Protein AF-A0A128A365-F1 (afdb_monomer_lite)

Structure (mmCIF, N/CA/C/O backbone):
data_AF-A0A128A365-F1
#
_entry.id   AF-A0A128A365-F1
#
loop_
_atom_site.group_PDB
_atom_site.id
_atom_site.type_symbol
_atom_site.label_atom_id
_atom_site.label_alt_id
_atom_site.label_comp_id
_atom_site.label_asym_id
_atom_site.label_entity_id
_atom_site.label_seq_id
_atom_site.pdbx_PDB_ins_code
_atom_site.Cartn_x
_atom_site.Cartn_y
_atom_site.Cartn_z
_atom_site.occupancy
_atom_site.B_iso_or_equiv
_atom_site.auth_seq_id
_atom_site.auth_comp_id
_atom_site.auth_asym_id
_atom_site.auth_atom_id
_atom_site.pdbx_PDB_model_num
ATOM 1 N N . MET A 1 1 ? 8.943 -8.401 13.341 1.00 53.12 1 MET A N 1
ATOM 2 C CA . MET A 1 1 ? 8.065 -8.008 12.219 1.00 53.12 1 MET A CA 1
ATOM 3 C C . MET A 1 1 ? 8.512 -6.635 11.772 1.00 53.12 1 MET A C 1
ATOM 5 O O . MET A 1 1 ? 8.769 -5.807 12.635 1.00 53.12 1 MET A O 1
ATOM 9 N N . THR A 1 2 ? 8.702 -6.454 10.472 1.00 63.25 2 THR A N 1
ATOM 10 C CA . THR A 1 2 ? 9.372 -5.303 9.853 1.00 63.25 2 THR A CA 1
ATOM 11 C C . THR A 1 2 ? 8.384 -4.560 8.975 1.00 63.25 2 THR A C 1
ATOM 13 O O . THR A 1 2 ? 7.887 -5.148 8.027 1.00 63.25 2 THR A O 1
ATOM 16 N N . HIS A 1 3 ? 8.134 -3.283 9.234 1.00 66.19 3 HIS A N 1
ATOM 17 C CA . HIS A 1 3 ? 7.443 -2.415 8.282 1.00 66.19 3 HIS A CA 1
ATOM 18 C C . HIS A 1 3 ? 8.390 -1.949 7.172 1.00 66.19 3 HIS A C 1
ATOM 20 O O . HIS A 1 3 ? 9.615 -2.106 7.275 1.00 66.19 3 HIS A O 1
ATOM 26 N N . HIS A 1 4 ? 7.828 -1.439 6.077 1.00 80.44 4 HIS A N 1
ATOM 27 C CA . HIS A 1 4 ? 8.617 -1.009 4.917 1.00 80.44 4 HIS A CA 1
ATOM 28 C C . HIS A 1 4 ? 8.910 0.483 4.955 1.00 80.44 4 HIS A C 1
ATOM 30 O O . HIS A 1 4 ? 10.008 0.882 4.578 1.00 80.44 4 HIS A O 1
ATOM 36 N N . TYR A 1 5 ? 7.957 1.296 5.420 1.00 80.50 5 TYR A N 1
ATOM 37 C CA . TYR A 1 5 ? 8.185 2.722 5.605 1.00 80.50 5 TYR A CA 1
ATOM 38 C C . TYR A 1 5 ? 7.355 3.330 6.727 1.00 80.50 5 TYR A C 1
ATOM 40 O O . TYR A 1 5 ? 6.257 2.865 7.043 1.00 80.50 5 TYR A O 1
ATOM 48 N N . ASP A 1 6 ? 7.913 4.402 7.284 1.00 81.06 6 ASP A N 1
ATOM 49 C CA . ASP A 1 6 ? 7.299 5.232 8.307 1.00 81.06 6 ASP A CA 1
ATOM 50 C C . ASP A 1 6 ? 6.860 6.570 7.727 1.00 81.06 6 ASP A C 1
ATOM 52 O O . ASP A 1 6 ? 7.518 7.170 6.872 1.00 81.06 6 ASP A O 1
ATOM 56 N N . THR A 1 7 ? 5.725 7.063 8.207 1.00 80.94 7 THR A N 1
ATOM 57 C CA . THR A 1 7 ? 5.270 8.415 7.905 1.00 80.94 7 THR A CA 1
ATOM 58 C C . THR A 1 7 ? 4.443 8.985 9.052 1.00 80.94 7 THR A C 1
ATOM 60 O O . THR A 1 7 ? 3.924 8.252 9.889 1.00 80.94 7 THR A O 1
ATOM 63 N N . SER A 1 8 ? 4.324 10.307 9.108 1.00 79.81 8 SER A N 1
ATOM 64 C CA . SER A 1 8 ? 3.433 11.002 10.036 1.00 79.81 8 SER A CA 1
ATOM 65 C C . SER A 1 8 ? 2.369 11.735 9.233 1.00 79.81 8 SER A C 1
ATOM 67 O O . SER A 1 8 ? 2.674 12.372 8.220 1.00 79.81 8 SER A O 1
ATOM 69 N N . ARG A 1 9 ? 1.115 11.619 9.674 1.00 80.88 9 ARG A N 1
ATOM 70 C CA . ARG A 1 9 ? -0.046 12.197 8.995 1.00 80.88 9 ARG A CA 1
ATOM 71 C C . ARG A 1 9 ? -0.892 13.004 9.969 1.00 80.88 9 ARG A C 1
ATOM 73 O O . ARG A 1 9 ? -1.114 12.581 11.103 1.00 80.88 9 ARG A O 1
ATOM 80 N N . ARG A 1 10 ? -1.418 14.147 9.530 1.00 82.12 10 ARG A N 1
ATOM 81 C CA . ARG A 1 10 ? -2.344 14.990 10.311 1.00 82.12 10 ARG A CA 1
ATOM 82 C C . ARG A 1 10 ? -3.797 14.552 10.118 1.00 82.12 10 ARG A C 1
ATOM 84 O O . ARG A 1 10 ? -4.667 15.360 9.808 1.00 82.12 10 ARG A O 1
ATOM 91 N N . VAL A 1 11 ? -4.038 13.257 10.279 1.00 84.69 11 VAL A N 1
ATOM 92 C CA . VAL A 1 11 ? -5.358 12.621 10.183 1.00 84.69 11 VAL A CA 1
ATOM 93 C C . VAL A 1 11 ? -5.561 11.692 11.371 1.00 84.69 11 VAL A C 1
ATOM 95 O O . VAL A 1 11 ? -4.599 11.228 11.990 1.00 84.69 11 VAL A O 1
ATOM 98 N N . GLU A 1 12 ? -6.816 11.412 11.698 1.00 91.56 12 GLU A N 1
ATOM 99 C CA . GLU A 1 12 ? -7.150 10.524 12.809 1.00 91.56 12 GLU A CA 1
ATOM 100 C C . GLU A 1 12 ? -6.917 9.050 12.447 1.00 91.56 12 GLU A C 1
ATOM 102 O O . GLU A 1 12 ? -7.093 8.638 11.298 1.00 91.56 12 GLU A O 1
ATOM 107 N N . ILE A 1 13 ? -6.595 8.222 13.449 1.00 95.56 13 ILE A N 1
ATOM 108 C CA . ILE A 1 13 ? -6.367 6.775 13.264 1.00 95.56 13 ILE A CA 1
ATOM 109 C C . ILE A 1 13 ? -7.557 6.101 12.571 1.00 95.56 13 ILE A C 1
ATOM 111 O O . ILE A 1 13 ? -7.367 5.224 11.735 1.00 95.56 13 ILE A O 1
ATOM 115 N N . GLN A 1 14 ? -8.789 6.529 12.859 1.00 94.81 14 GLN A N 1
ATOM 116 C CA . GLN A 1 14 ? -9.982 5.975 12.215 1.00 94.81 14 GLN A CA 1
ATOM 117 C C . GLN A 1 14 ? -9.994 6.206 10.696 1.00 94.81 14 GLN A C 1
ATOM 119 O O . GLN A 1 14 ? -10.379 5.309 9.949 1.00 94.81 14 GLN A O 1
ATOM 124 N N . GLN A 1 15 ? -9.532 7.373 10.236 1.00 94.12 15 GLN A N 1
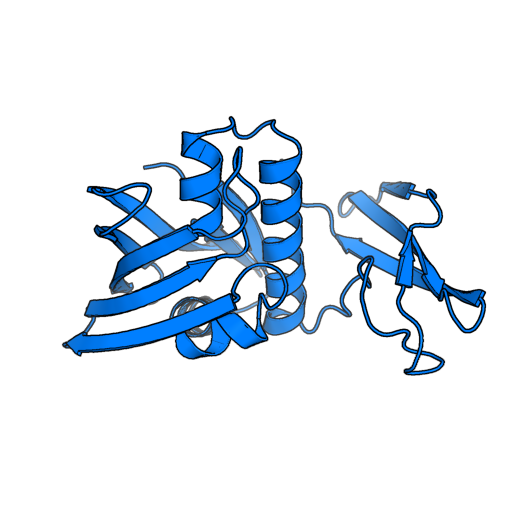ATOM 125 C CA . GLN A 1 15 ? -9.438 7.689 8.809 1.00 94.12 15 GLN A CA 1
ATOM 126 C C . GLN A 1 15 ? -8.356 6.841 8.132 1.00 94.12 15 GLN A C 1
ATOM 128 O O . GLN A 1 15 ? -8.585 6.315 7.047 1.00 94.12 15 GLN A O 1
ATOM 133 N N . LEU A 1 16 ? -7.213 6.639 8.797 1.00 94.62 16 LEU A N 1
ATOM 134 C CA . LEU A 1 16 ? -6.145 5.754 8.315 1.00 94.62 16 LEU A CA 1
ATOM 135 C C . LEU A 1 16 ? -6.606 4.299 8.248 1.00 94.62 16 LEU A C 1
ATOM 137 O O . LEU A 1 16 ? -6.415 3.637 7.234 1.00 94.62 16 LEU A O 1
ATOM 141 N N . SER A 1 17 ? -7.262 3.817 9.301 1.00 95.00 17 SER A N 1
ATOM 142 C CA . SER A 1 17 ? -7.813 2.465 9.364 1.00 95.00 17 SER A CA 1
ATOM 143 C C . SER A 1 17 ? -8.762 2.193 8.206 1.00 95.00 17 SER A C 1
ATOM 145 O O . SER A 1 17 ? -8.609 1.200 7.498 1.00 95.00 17 SER A O 1
ATOM 147 N N . GLN A 1 18 ? -9.701 3.112 7.967 1.00 95.25 18 GLN A N 1
ATOM 148 C CA . GLN A 1 18 ? -10.619 3.024 6.839 1.00 95.25 18 GLN A CA 1
ATOM 149 C C . GLN A 1 18 ? -9.859 3.052 5.509 1.00 95.25 18 GLN A C 1
ATOM 151 O O . GLN A 1 18 ? -10.062 2.182 4.670 1.00 95.25 18 GLN A O 1
ATOM 156 N N . TYR A 1 19 ? -8.935 3.996 5.333 1.00 95.81 19 TYR A N 1
ATOM 157 C CA . TYR A 1 19 ? -8.137 4.098 4.117 1.00 95.81 19 TYR A CA 1
ATOM 158 C C . TYR A 1 19 ? -7.399 2.787 3.807 1.00 95.81 19 TYR A C 1
ATOM 160 O O . TYR A 1 19 ? -7.577 2.228 2.731 1.00 95.81 19 TYR A O 1
ATOM 168 N N . TYR A 1 20 ? -6.646 2.220 4.745 1.00 95.56 20 TYR A N 1
ATOM 169 C CA . TYR A 1 20 ? -5.873 1.006 4.467 1.00 95.56 20 TYR A CA 1
ATOM 170 C C . TYR A 1 20 ? -6.711 -0.282 4.412 1.00 95.56 20 TYR A C 1
ATOM 172 O O . TYR A 1 20 ? -6.215 -1.269 3.874 1.00 95.56 20 TYR A O 1
ATOM 180 N N . SER A 1 21 ? -7.957 -0.284 4.906 1.00 94.75 21 SER A N 1
ATOM 181 C CA . SER A 1 21 ? -8.863 -1.450 4.848 1.00 94.75 21 SER A CA 1
ATOM 182 C C . SER A 1 21 ? -9.862 -1.437 3.682 1.00 94.75 21 SER A C 1
ATOM 184 O O . SER A 1 21 ? -10.460 -2.470 3.391 1.00 94.75 21 SER A O 1
ATOM 186 N N . GLU A 1 22 ? -10.020 -0.314 2.977 1.00 94.81 22 GLU A N 1
ATOM 187 C CA . GLU A 1 22 ? -10.793 -0.211 1.726 1.00 94.81 22 GLU A CA 1
ATOM 188 C C . GLU A 1 22 ? -9.973 -0.750 0.536 1.00 94.81 22 GLU A C 1
ATOM 190 O O . GLU A 1 22 ? -9.506 0.001 -0.331 1.00 94.81 22 GLU A O 1
ATOM 195 N N . PHE A 1 23 ? -9.737 -2.065 0.527 1.00 94.94 23 PHE A N 1
ATOM 196 C CA . PHE A 1 23 ? -8.903 -2.745 -0.470 1.00 94.94 23 PHE A CA 1
ATOM 197 C C . PHE A 1 23 ? -9.411 -2.545 -1.902 1.00 94.94 23 PHE A C 1
ATOM 199 O O . PHE A 1 23 ? -8.618 -2.386 -2.827 1.00 94.94 23 PHE A O 1
ATOM 206 N N . GLU A 1 24 ? -10.727 -2.464 -2.098 1.00 92.12 24 GLU A N 1
ATOM 207 C CA . GLU A 1 24 ? -11.358 -2.232 -3.399 1.00 92.12 24 GLU A CA 1
ATOM 208 C C . GLU A 1 24 ? -10.937 -0.907 -4.054 1.00 92.12 24 GLU A C 1
ATOM 210 O O . GLU A 1 24 ? -10.991 -0.772 -5.276 1.00 92.12 24 GLU A O 1
ATOM 215 N N . LYS A 1 25 ? -10.461 0.065 -3.265 1.00 94.38 25 LYS A N 1
ATOM 216 C CA . LYS A 1 25 ? -9.982 1.359 -3.767 1.00 94.38 25 LYS A CA 1
ATOM 217 C C . LYS A 1 25 ? -8.499 1.355 -4.130 1.00 94.38 25 LYS A C 1
ATOM 219 O O . LYS A 1 25 ? -7.986 2.373 -4.588 1.00 94.38 25 LYS A O 1
ATOM 224 N N . TYR A 1 26 ? -7.775 0.248 -3.951 1.00 94.88 26 TYR A N 1
ATOM 225 C CA . TYR A 1 26 ? -6.331 0.210 -4.215 1.00 94.88 26 TYR A CA 1
ATOM 226 C C . TYR A 1 26 ? -6.001 0.442 -5.694 1.00 94.88 26 TYR A C 1
ATOM 228 O O . TYR A 1 26 ? -5.011 1.107 -5.987 1.00 94.88 26 TYR A O 1
ATOM 236 N N . GLY A 1 27 ? -6.850 -0.011 -6.623 1.00 89.19 27 GLY A N 1
ATOM 237 C CA . GLY A 1 27 ? -6.680 0.280 -8.052 1.00 89.19 27 GLY A CA 1
ATOM 238 C C . GLY A 1 27 ? -6.793 1.775 -8.381 1.00 89.19 27 GLY A C 1
ATOM 239 O O . GLY A 1 27 ? -6.046 2.289 -9.208 1.00 89.19 27 GLY A O 1
ATOM 240 N N . GLU A 1 28 ? -7.676 2.503 -7.690 1.00 87.25 28 GLU A N 1
ATOM 241 C CA . GLU A 1 28 ? -7.812 3.963 -7.820 1.00 87.25 28 GLU A CA 1
ATOM 242 C C . GLU A 1 28 ? -6.660 4.707 -7.125 1.00 87.25 28 GLU A C 1
ATOM 244 O O . GLU A 1 28 ? -6.145 5.720 -7.616 1.00 87.25 28 GLU A O 1
ATOM 249 N N . ARG A 1 29 ? -6.235 4.200 -5.965 1.00 90.81 29 ARG A N 1
ATOM 250 C CA . ARG A 1 29 ? -5.203 4.832 -5.144 1.00 90.81 29 ARG A CA 1
ATOM 251 C C . ARG A 1 29 ? -3.809 4.631 -5.699 1.00 90.81 29 ARG A C 1
ATOM 253 O O . ARG A 1 29 ? -3.027 5.574 -5.668 1.00 90.81 29 ARG A O 1
ATOM 260 N N . TYR A 1 30 ? -3.518 3.470 -6.270 1.00 90.81 30 TYR A N 1
ATOM 261 C CA . TYR A 1 30 ? -2.181 3.091 -6.723 1.00 90.81 30 TYR A CA 1
ATOM 262 C C . TYR A 1 30 ? -2.162 2.622 -8.189 1.00 90.81 30 TYR A C 1
ATOM 264 O O . TYR A 1 30 ? -1.579 1.577 -8.473 1.00 90.81 30 TYR A O 1
ATOM 272 N N . PRO A 1 31 ? -2.754 3.359 -9.147 1.00 85.50 31 PRO A N 1
ATOM 273 C CA . PRO A 1 31 ? -3.018 2.872 -10.506 1.00 85.50 31 PRO A CA 1
ATOM 274 C C . PRO A 1 31 ? -1.767 2.498 -11.311 1.00 85.50 31 PRO A C 1
ATOM 276 O O . PRO A 1 31 ? -1.865 1.767 -12.294 1.00 85.50 31 PRO A O 1
ATOM 279 N N . LEU A 1 32 ? -0.584 2.995 -10.930 1.00 84.12 32 LEU A N 1
ATOM 280 C CA . LEU A 1 32 ? 0.664 2.625 -11.598 1.00 84.12 32 LEU A CA 1
ATOM 281 C C . LEU A 1 32 ? 1.056 1.174 -11.288 1.00 84.12 32 LEU A C 1
ATOM 283 O O . LEU A 1 32 ? 1.468 0.441 -12.188 1.00 84.12 32 LEU A O 1
ATOM 287 N N .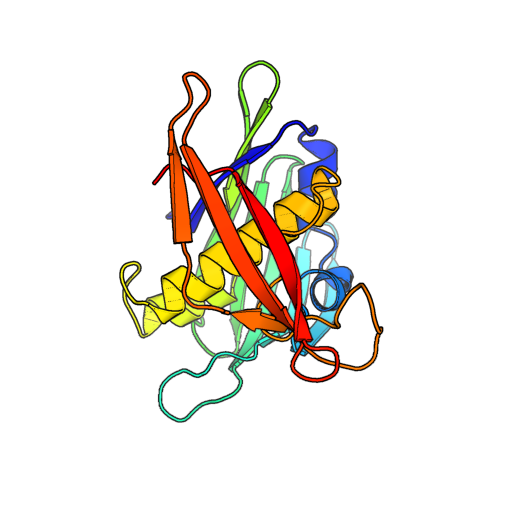 TYR A 1 33 ? 0.905 0.758 -10.027 1.00 89.88 33 TYR A N 1
ATOM 288 C CA . TYR A 1 33 ? 1.360 -0.549 -9.554 1.00 89.88 33 TYR A CA 1
ATOM 289 C C . TYR A 1 33 ? 0.220 -1.532 -9.308 1.00 89.88 33 TYR A C 1
ATOM 291 O O . TYR A 1 33 ? 0.418 -2.714 -9.543 1.00 89.88 33 TYR A O 1
ATOM 299 N N . CYS A 1 34 ? -0.962 -1.100 -8.876 1.00 92.25 34 CYS A N 1
ATOM 300 C CA . CYS A 1 34 ? -2.114 -1.975 -8.675 1.00 92.25 34 CYS A CA 1
ATOM 301 C C . CYS A 1 34 ? -2.893 -2.106 -9.988 1.00 92.25 34 CYS A C 1
ATOM 303 O O . CYS A 1 34 ? -3.674 -1.226 -10.345 1.00 92.25 34 CYS A O 1
ATOM 305 N N . ALA A 1 35 ? -2.675 -3.198 -10.721 1.00 88.31 35 ALA A N 1
ATOM 306 C CA . ALA A 1 35 ? -3.390 -3.454 -11.970 1.00 88.31 35 ALA A CA 1
ATOM 307 C C . ALA A 1 35 ? -4.826 -3.918 -11.713 1.00 88.31 35 ALA A C 1
ATOM 309 O O . ALA A 1 35 ? -5.750 -3.536 -12.431 1.00 88.31 35 ALA A O 1
ATOM 310 N N . ARG A 1 36 ? -4.998 -4.778 -10.704 1.00 90.56 36 ARG A N 1
ATOM 311 C CA . ARG A 1 36 ? -6.294 -5.314 -10.290 1.00 90.56 36 ARG A CA 1
ATOM 312 C C . ARG A 1 36 ? -6.229 -5.783 -8.844 1.00 90.56 36 ARG A C 1
ATOM 314 O O . ARG A 1 36 ? -5.233 -6.379 -8.440 1.00 90.56 36 ARG A O 1
ATOM 321 N N . LEU A 1 37 ? -7.310 -5.567 -8.106 1.00 96.75 37 LEU A N 1
ATOM 322 C CA . LEU A 1 37 ? -7.539 -6.177 -6.805 1.00 96.75 37 LEU A CA 1
ATOM 323 C C . LEU A 1 37 ? -8.996 -6.618 -6.737 1.00 96.75 37 LEU A C 1
ATOM 325 O O . LEU A 1 37 ? -9.899 -5.787 -6.815 1.00 96.75 37 LEU A O 1
ATOM 329 N N . ASP A 1 38 ? -9.207 -7.919 -6.577 1.00 96.50 38 ASP A N 1
ATOM 330 C CA . ASP A 1 38 ? -10.529 -8.515 -6.434 1.00 96.50 38 ASP A CA 1
ATOM 331 C C . ASP A 1 38 ? -10.694 -9.045 -5.008 1.00 96.50 38 ASP A C 1
ATOM 333 O O . ASP A 1 38 ? -9.866 -9.817 -4.521 1.00 96.50 38 ASP A O 1
ATOM 337 N N . ILE A 1 39 ? -11.777 -8.665 -4.330 1.00 97.69 39 ILE A N 1
ATOM 338 C CA . ILE A 1 39 ? -12.138 -9.249 -3.035 1.00 97.69 39 ILE A CA 1
ATOM 339 C C . ILE A 1 39 ? -12.837 -10.584 -3.297 1.00 97.69 39 ILE A C 1
ATOM 341 O O . ILE A 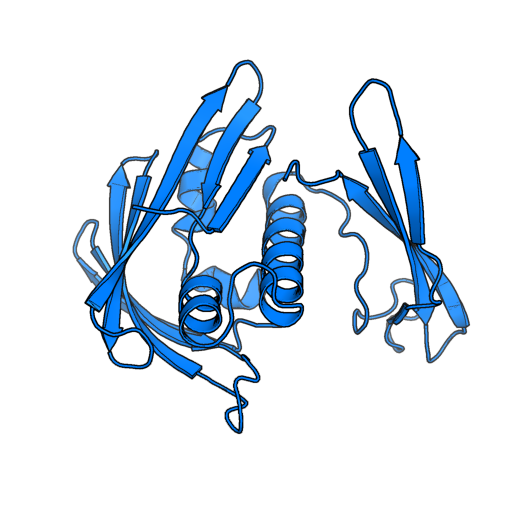1 39 ? -13.930 -10.628 -3.859 1.00 97.69 39 ILE A O 1
ATOM 345 N N . LEU A 1 40 ? -12.213 -11.681 -2.873 1.00 97.56 40 LEU A N 1
ATOM 346 C CA . LEU A 1 40 ? -12.745 -13.033 -3.041 1.00 97.56 40 LEU A CA 1
ATOM 347 C C . LEU A 1 40 ? -13.687 -13.429 -1.904 1.00 97.56 40 LEU A C 1
ATOM 349 O O . LEU A 1 40 ? -14.631 -14.190 -2.111 1.00 97.56 40 LEU A O 1
ATOM 353 N N . LYS A 1 41 ? -13.394 -12.970 -0.682 1.00 96.31 41 LYS A N 1
ATOM 354 C CA . LYS A 1 41 ? -14.106 -13.393 0.527 1.00 96.31 41 LYS A CA 1
ATOM 355 C C . LYS A 1 41 ? -14.018 -12.341 1.626 1.00 96.31 41 LYS A C 1
ATOM 357 O O . LYS A 1 41 ? -12.951 -11.778 1.848 1.00 96.31 41 LYS A O 1
ATOM 362 N N . VAL A 1 42 ? -15.116 -12.152 2.357 1.00 96.12 42 VAL A N 1
ATOM 363 C CA . VAL A 1 42 ? -15.171 -11.348 3.586 1.00 96.12 42 VAL A CA 1
ATOM 364 C C . VAL A 1 42 ? -15.857 -12.170 4.672 1.00 96.12 42 VAL A C 1
ATOM 366 O O . VAL A 1 42 ? -17.010 -12.566 4.521 1.00 96.12 42 VAL A O 1
ATOM 369 N N . GLU A 1 43 ? -15.151 -12.432 5.769 1.00 94.81 43 GLU A N 1
ATOM 370 C CA . GLU A 1 43 ? -15.657 -13.152 6.939 1.00 94.81 43 GLU A CA 1
ATOM 371 C C . GLU A 1 43 ? -15.269 -12.411 8.217 1.00 94.81 43 GLU A C 1
ATOM 373 O O . GLU A 1 43 ? -14.154 -12.530 8.732 1.00 94.81 43 GLU A O 1
ATOM 378 N N . GLY A 1 44 ? -16.204 -11.622 8.746 1.00 92.69 44 GLY A N 1
ATOM 379 C CA . GLY A 1 44 ? -15.950 -10.791 9.919 1.00 92.69 44 GLY A CA 1
ATOM 380 C C . GLY A 1 44 ? -14.808 -9.805 9.663 1.00 92.69 44 GLY A C 1
ATOM 381 O O . GLY A 1 44 ? -14.941 -8.901 8.847 1.00 92.69 44 GLY A O 1
ATOM 382 N N . LYS A 1 45 ? -13.693 -9.980 10.378 1.00 93.38 45 LYS A N 1
ATOM 383 C CA . LYS A 1 45 ? -12.484 -9.143 10.270 1.00 93.38 45 LYS A CA 1
ATOM 384 C C . LYS A 1 45 ? -11.464 -9.660 9.254 1.00 93.38 45 LYS A C 1
ATOM 386 O O . LYS A 1 45 ? -10.415 -9.039 9.097 1.00 93.38 45 LYS A O 1
ATOM 391 N N . THR A 1 46 ? -11.744 -10.793 8.617 1.00 96.81 46 THR A N 1
ATOM 392 C CA . THR A 1 46 ? -10.847 -11.443 7.663 1.00 96.81 46 THR A CA 1
ATOM 393 C C . THR A 1 46 ? -11.319 -11.169 6.241 1.00 96.81 46 THR A C 1
ATOM 395 O O . THR A 1 46 ? -12.486 -11.394 5.917 1.00 96.81 46 THR A O 1
ATOM 398 N N . ILE A 1 47 ? -10.409 -10.704 5.388 1.00 97.88 47 ILE A N 1
ATOM 399 C CA . ILE A 1 47 ? -10.658 -10.420 3.974 1.00 97.88 47 ILE A CA 1
ATOM 400 C C . ILE A 1 47 ? -9.645 -11.208 3.149 1.00 97.88 47 ILE A C 1
ATOM 402 O O . ILE A 1 47 ? -8.462 -11.201 3.468 1.00 97.88 47 ILE A O 1
ATOM 406 N N . VAL A 1 48 ? -10.090 -11.879 2.089 1.00 98.31 48 VAL A N 1
ATOM 407 C CA . VAL A 1 48 ? -9.198 -12.545 1.131 1.00 98.31 48 VAL A CA 1
ATOM 408 C C . VAL A 1 48 ? -9.292 -11.841 -0.212 1.00 98.31 48 VAL A C 1
ATOM 410 O O . VAL A 1 48 ? -10.394 -11.681 -0.741 1.00 98.31 48 VAL A O 1
ATOM 413 N N . THR A 1 49 ? -8.147 -11.458 -0.770 1.00 98.38 49 THR A N 1
ATOM 414 C CA . THR A 1 49 ? -8.029 -10.773 -2.061 1.00 98.38 49 THR A CA 1
ATOM 415 C C . THR A 1 49 ? -7.236 -11.609 -3.064 1.00 98.38 49 THR A C 1
ATOM 417 O O . THR A 1 49 ? -6.401 -12.439 -2.696 1.00 98.38 49 THR A O 1
ATOM 420 N N . GLU A 1 50 ? -7.498 -11.384 -4.348 1.00 98.12 50 GLU A N 1
ATOM 421 C CA . GLU A 1 50 ? -6.590 -11.702 -5.447 1.00 98.12 50 GLU A CA 1
ATOM 422 C C . GLU A 1 50 ? -6.049 -10.387 -6.012 1.00 98.12 50 GLU A C 1
ATOM 424 O O . GLU A 1 50 ? -6.822 -9.518 -6.412 1.00 98.12 50 GLU A O 1
ATOM 429 N N . GLU A 1 51 ? -4.728 -10.234 -6.046 1.00 97.12 51 GLU A N 1
ATOM 430 C CA . GLU A 1 51 ? -4.068 -8.980 -6.404 1.00 97.12 51 GLU A CA 1
ATOM 431 C C . GLU A 1 51 ? -3.107 -9.189 -7.569 1.00 97.12 51 GLU A C 1
ATOM 433 O O . GLU A 1 51 ? -2.350 -10.165 -7.606 1.00 97.12 51 GLU A O 1
ATOM 438 N N . ILE A 1 52 ? -3.123 -8.253 -8.516 1.00 94.44 52 ILE A N 1
ATOM 439 C CA . ILE A 1 52 ? -2.191 -8.192 -9.637 1.00 94.44 52 ILE A CA 1
ATOM 440 C C . ILE A 1 52 ? -1.432 -6.873 -9.556 1.00 94.44 52 ILE A C 1
ATOM 442 O O . ILE A 1 52 ? -2.019 -5.794 -9.682 1.00 94.44 52 ILE A O 1
ATOM 446 N N . TRP A 1 53 ? -0.117 -6.977 -9.394 1.00 94.25 53 TRP A N 1
ATOM 447 C CA . TRP A 1 53 ? 0.793 -5.849 -9.269 1.00 94.25 53 TRP A CA 1
ATOM 448 C C . TRP A 1 53 ? 1.704 -5.726 -10.499 1.00 94.25 53 TRP A C 1
ATOM 450 O O . TRP A 1 53 ? 2.324 -6.703 -10.913 1.00 94.25 53 TRP A O 1
ATOM 460 N N . ASN A 1 54 ? 1.816 -4.530 -11.078 1.00 88.44 54 ASN A N 1
ATOM 461 C CA . ASN A 1 54 ? 2.722 -4.193 -12.182 1.00 88.44 54 ASN A CA 1
ATOM 462 C C . ASN A 1 54 ? 4.151 -3.993 -11.662 1.00 88.44 54 ASN A C 1
ATOM 464 O O . ASN A 1 54 ? 4.625 -2.865 -11.529 1.00 88.44 54 ASN A O 1
ATOM 468 N N . LEU A 1 55 ? 4.829 -5.086 -11.324 1.00 87.38 55 LEU A N 1
ATOM 469 C CA . LEU A 1 55 ? 6.199 -5.070 -10.822 1.00 87.38 55 LEU A CA 1
ATOM 470 C C . LEU A 1 55 ? 7.122 -5.701 -11.861 1.00 87.38 55 LEU A C 1
ATOM 472 O O . LEU A 1 55 ? 6.978 -6.879 -12.178 1.00 87.38 55 LEU A O 1
ATOM 476 N N . SER A 1 56 ? 8.069 -4.915 -12.375 1.00 82.31 56 SER A N 1
ATOM 477 C CA . SER A 1 56 ? 9.105 -5.398 -13.290 1.00 82.31 56 SER A CA 1
ATOM 478 C C . SER A 1 56 ? 10.233 -6.066 -12.499 1.00 82.31 56 SER A C 1
ATOM 480 O O . SER A 1 56 ? 11.186 -5.398 -12.104 1.00 82.31 56 SER A O 1
ATOM 482 N N . ILE A 1 57 ? 10.099 -7.365 -12.230 1.00 76.50 57 ILE A N 1
ATOM 483 C CA . ILE A 1 57 ? 11.045 -8.164 -11.437 1.00 76.50 57 ILE A CA 1
ATOM 484 C C . ILE A 1 57 ? 11.664 -9.231 -12.341 1.00 76.50 57 ILE A C 1
ATOM 486 O O . ILE A 1 57 ? 10.991 -10.174 -12.758 1.00 76.50 57 ILE A O 1
ATOM 490 N N . GLY A 1 58 ? 12.955 -9.095 -12.649 1.00 76.56 58 GLY A N 1
ATOM 491 C CA . GLY A 1 58 ? 13.609 -9.939 -13.652 1.00 76.56 58 GLY A CA 1
ATOM 492 C C . GLY A 1 58 ? 12.900 -9.843 -15.010 1.00 76.56 58 GLY A C 1
ATOM 493 O O . GLY A 1 58 ? 12.797 -8.758 -15.577 1.00 76.56 58 GLY A O 1
ATOM 494 N N . GLU A 1 59 ? 12.395 -10.969 -15.521 1.00 73.19 59 GLU A N 1
ATOM 495 C CA . GLU A 1 59 ? 11.613 -11.031 -16.772 1.00 73.19 59 GLU A CA 1
ATOM 496 C C . GLU A 1 59 ? 10.097 -10.843 -16.566 1.00 73.19 59 GLU A C 1
ATOM 498 O O . GLU A 1 59 ? 9.336 -10.759 -17.530 1.00 73.19 59 GLU A O 1
ATOM 503 N N . LEU A 1 60 ? 9.628 -10.788 -15.317 1.00 74.00 60 LEU A N 1
ATOM 504 C CA . LEU A 1 60 ? 8.208 -10.668 -14.998 1.00 74.00 60 LEU A CA 1
ATOM 505 C C . LEU A 1 60 ? 7.790 -9.202 -15.045 1.00 74.00 60 LEU A C 1
ATOM 507 O O . LEU A 1 60 ? 8.395 -8.369 -14.381 1.00 74.00 60 LEU A O 1
ATOM 511 N N . ALA A 1 61 ? 6.726 -8.896 -15.787 1.00 77.19 61 ALA A N 1
ATOM 512 C CA . ALA A 1 61 ? 6.117 -7.562 -15.806 1.00 77.19 61 ALA A CA 1
ATOM 513 C C . ALA A 1 61 ? 4.963 -7.408 -14.799 1.00 77.19 61 ALA A C 1
ATOM 515 O O . ALA A 1 61 ? 4.578 -6.290 -14.454 1.00 77.19 61 ALA A O 1
ATOM 516 N N . HIS A 1 62 ? 4.402 -8.533 -14.348 1.00 87.00 62 HIS A N 1
ATOM 517 C CA . HIS A 1 62 ? 3.260 -8.576 -13.448 1.00 87.00 62 HIS A CA 1
ATOM 518 C C . HIS A 1 62 ? 3.426 -9.695 -12.429 1.00 87.00 62 HIS A C 1
ATOM 520 O O . HIS A 1 62 ? 3.884 -10.790 -12.759 1.00 87.00 62 HIS A O 1
ATOM 526 N N . VAL A 1 63 ? 2.979 -9.435 -11.207 1.00 91.25 63 VAL A N 1
ATOM 527 C CA . VAL A 1 63 ? 2.965 -10.401 -10.116 1.00 91.25 63 VAL A CA 1
ATOM 528 C C . VAL A 1 63 ? 1.532 -10.605 -9.657 1.00 91.25 63 VAL A C 1
ATOM 530 O O . VAL A 1 63 ? 0.839 -9.646 -9.330 1.00 91.25 63 VAL A O 1
ATOM 533 N N . LYS A 1 64 ? 1.097 -11.866 -9.630 1.00 95.06 64 LYS A N 1
ATOM 534 C CA . LYS A 1 64 ? -0.210 -12.276 -9.116 1.00 95.06 64 LYS A CA 1
ATOM 535 C C . LYS A 1 64 ? -0.045 -12.963 -7.763 1.00 95.06 64 LYS A C 1
ATOM 537 O O . LYS A 1 64 ? 0.764 -13.885 -7.643 1.00 95.06 64 LYS A O 1
ATOM 542 N N . VAL A 1 65 ? -0.831 -12.544 -6.777 1.00 96.94 65 VAL A N 1
ATOM 543 C CA . VAL A 1 65 ? -0.844 -13.118 -5.424 1.00 96.94 65 VAL A CA 1
ATOM 544 C C . VAL A 1 65 ? -2.264 -13.221 -4.877 1.00 96.94 65 VAL A C 1
ATOM 546 O O . VAL A 1 65 ? -3.157 -12.497 -5.315 1.00 96.94 65 VAL A O 1
ATOM 549 N N . LYS A 1 66 ? -2.472 -14.111 -3.903 1.00 98.38 66 LYS A N 1
ATOM 550 C CA . LYS A 1 66 ? -3.642 -14.056 -3.019 1.00 98.38 66 LYS A CA 1
ATOM 551 C C . LYS A 1 66 ? -3.203 -13.707 -1.616 1.00 98.38 66 LYS A C 1
ATOM 553 O O . LYS A 1 66 ? -2.221 -14.260 -1.117 1.00 98.38 66 LYS A O 1
ATOM 558 N N . VAL A 1 67 ? -3.950 -12.818 -0.981 1.00 98.38 67 VAL A N 1
ATOM 559 C CA . VAL A 1 67 ? -3.584 -12.245 0.310 1.00 98.38 67 VAL A CA 1
ATOM 560 C C . VAL A 1 67 ? -4.764 -12.371 1.256 1.00 98.38 67 VAL A C 1
ATOM 562 O O . VAL A 1 67 ? -5.904 -12.100 0.888 1.00 98.38 67 VAL A O 1
ATOM 565 N N . GLN A 1 68 ? -4.496 -12.819 2.477 1.00 98.44 68 GLN A N 1
ATOM 566 C CA . GLN A 1 68 ? -5.462 -12.824 3.562 1.00 98.44 68 GLN A CA 1
ATOM 567 C C . GLN A 1 68 ? -5.130 -11.682 4.515 1.00 98.44 68 GLN A C 1
ATOM 569 O O . GLN A 1 68 ? -4.129 -11.744 5.224 1.00 98.44 68 GLN A O 1
ATOM 574 N N . TYR A 1 69 ? -5.989 -10.673 4.560 1.00 97.88 69 TYR A N 1
ATOM 575 C CA . TYR A 1 69 ? -5.926 -9.569 5.508 1.00 97.88 69 TYR A CA 1
ATOM 576 C C . TYR A 1 69 ? -6.762 -9.857 6.750 1.00 97.88 69 TYR A C 1
ATOM 578 O O . TYR A 1 69 ? -7.807 -10.508 6.684 1.00 97.88 69 TYR A O 1
ATOM 586 N N . GLN A 1 70 ? -6.332 -9.303 7.879 1.00 97.25 70 GLN A N 1
ATOM 587 C CA . GLN A 1 70 ? -7.064 -9.315 9.134 1.00 97.25 70 GLN A CA 1
ATOM 588 C C . GLN A 1 70 ? -7.042 -7.926 9.778 1.00 97.25 70 GLN A C 1
ATOM 590 O O . GLN A 1 70 ? -5.990 -7.423 10.175 1.00 97.25 70 GLN A O 1
ATOM 595 N N . VAL A 1 71 ? -8.216 -7.310 9.925 1.00 94.19 71 VAL A N 1
ATOM 596 C CA . VAL A 1 71 ? -8.373 -6.024 10.623 1.00 94.19 71 VAL A CA 1
ATOM 597 C C . VAL A 1 71 ? -8.493 -6.297 12.123 1.00 94.19 71 VAL A C 1
ATOM 599 O O . VAL A 1 71 ? -9.588 -6.499 12.654 1.00 94.19 71 VAL A O 1
ATOM 602 N N . ILE A 1 72 ? -7.355 -6.367 12.817 1.00 93.06 72 ILE A N 1
ATOM 603 C CA . ILE A 1 72 ? -7.287 -6.727 14.242 1.00 93.06 72 ILE A CA 1
ATOM 604 C C . ILE A 1 72 ? -8.026 -5.682 15.082 1.00 93.06 72 ILE A C 1
ATOM 606 O O . ILE A 1 72 ? -8.921 -6.010 15.874 1.00 93.06 72 ILE A O 1
ATOM 610 N N . SER A 1 73 ? -7.688 -4.414 14.857 1.00 93.31 73 SER A N 1
ATOM 611 C CA . SER A 1 73 ? -8.258 -3.247 15.524 1.00 93.31 73 SER A CA 1
ATOM 612 C C . SER A 1 73 ? -8.230 -2.036 14.590 1.00 93.31 73 SER A C 1
ATOM 614 O O . SER A 1 73 ? -7.662 -2.100 13.503 1.00 93.31 73 SER A O 1
ATOM 616 N N . THR A 1 74 ? -8.786 -0.906 15.028 1.00 94.12 74 THR A N 1
ATOM 617 C CA . THR A 1 74 ? -8.671 0.364 14.294 1.00 94.12 74 THR A CA 1
ATOM 618 C C . THR A 1 74 ? -7.207 0.769 14.074 1.00 94.12 74 THR A C 1
ATOM 620 O O . THR A 1 74 ? -6.891 1.456 13.111 1.00 94.12 74 THR A O 1
ATOM 623 N N . ASN A 1 75 ? -6.295 0.308 14.929 1.00 96.12 75 ASN A N 1
ATOM 624 C CA . ASN A 1 75 ? -4.894 0.698 14.901 1.00 96.12 75 ASN A CA 1
ATOM 625 C C . ASN A 1 75 ? -4.007 -0.300 14.153 1.00 96.12 75 ASN A C 1
ATOM 627 O O . ASN A 1 75 ? -2.831 -0.010 13.996 1.00 96.12 75 ASN A O 1
ATOM 631 N N . GLU A 1 76 ? -4.510 -1.471 13.745 1.00 96.44 76 GLU A N 1
ATOM 632 C CA . GLU A 1 76 ? -3.658 -2.535 13.204 1.00 96.44 76 GLU A CA 1
ATOM 633 C C . GLU A 1 76 ? -4.388 -3.414 12.183 1.00 96.44 76 GLU A C 1
ATOM 635 O O . GLU A 1 76 ? -5.431 -4.011 12.471 1.00 96.44 76 GLU A O 1
ATOM 640 N N . ILE A 1 77 ? -3.770 -3.537 11.009 1.00 96.62 77 ILE A N 1
ATOM 641 C CA . ILE A 1 77 ? -4.151 -4.433 9.920 1.00 96.62 77 ILE A CA 1
ATOM 642 C C . ILE A 1 77 ? -2.977 -5.382 9.685 1.00 96.62 77 ILE A C 1
ATOM 644 O O . ILE A 1 77 ? -1.851 -4.940 9.471 1.00 96.62 77 ILE A O 1
ATOM 648 N N . GLN A 1 78 ? -3.230 -6.684 9.714 1.00 96.94 78 GLN A N 1
ATOM 649 C CA . GLN A 1 78 ? -2.237 -7.714 9.412 1.00 96.94 78 GLN A CA 1
ATOM 650 C C . GLN A 1 78 ? -2.565 -8.379 8.081 1.00 96.94 78 GLN A C 1
ATOM 652 O O . GLN A 1 78 ? -3.721 -8.374 7.658 1.00 96.94 78 GLN A O 1
ATOM 657 N N . TYR A 1 79 ? -1.572 -8.981 7.437 1.00 96.88 79 TYR A N 1
ATOM 658 C CA . TYR A 1 79 ? -1.807 -9.835 6.283 1.00 96.88 79 TYR A CA 1
ATOM 659 C C . TYR A 1 79 ? -0.835 -11.003 6.192 1.00 96.88 79 TYR A C 1
ATOM 661 O O . TYR A 1 79 ? 0.262 -10.980 6.752 1.00 96.88 79 TYR A O 1
ATOM 669 N N . GLU A 1 80 ? -1.255 -12.009 5.431 1.00 97.44 80 GLU A N 1
ATOM 670 C CA . GLU A 1 80 ? -0.447 -13.133 4.980 1.00 97.44 80 GLU A CA 1
ATOM 671 C C . GLU A 1 80 ? -0.638 -13.341 3.476 1.00 97.44 80 GLU A C 1
ATOM 673 O O . GLU A 1 80 ? -1.769 -13.373 2.989 1.00 97.44 80 GLU A O 1
ATOM 678 N N . ILE A 1 81 ? 0.456 -13.518 2.735 1.00 97.69 81 ILE A N 1
ATOM 679 C CA . ILE A 1 81 ? 0.380 -13.966 1.341 1.00 97.69 81 ILE A CA 1
ATOM 680 C C . ILE A 1 81 ? 0.123 -15.474 1.349 1.00 97.69 81 ILE A C 1
ATOM 682 O O . ILE A 1 81 ? 0.976 -16.252 1.774 1.00 97.69 81 ILE A O 1
ATOM 686 N N . ILE A 1 82 ? -1.048 -15.891 0.875 1.00 98.06 82 ILE A N 1
ATOM 687 C CA . ILE A 1 82 ? -1.512 -17.286 0.921 1.00 98.06 82 ILE A CA 1
ATOM 688 C C . ILE A 1 82 ? -1.362 -18.022 -0.419 1.00 98.06 82 ILE A C 1
ATOM 690 O O . ILE A 1 82 ? -1.506 -19.241 -0.463 1.00 98.06 82 ILE A O 1
ATOM 694 N N . GLU A 1 83 ? -1.060 -17.311 -1.510 1.00 98.00 83 GLU A N 1
ATOM 695 C CA . GLU A 1 83 ? -0.755 -17.893 -2.826 1.00 98.00 83 GLU A CA 1
ATOM 696 C C . GLU A 1 83 ? 0.115 -16.930 -3.651 1.00 98.00 83 GLU A C 1
ATOM 698 O O . GLU A 1 83 ? -0.079 -15.716 -3.588 1.00 98.00 83 GLU A O 1
ATOM 703 N N . GLY A 1 84 ? 1.033 -17.461 -4.466 1.00 94.06 84 GLY A N 1
ATOM 704 C CA . GLY A 1 84 ? 1.884 -16.676 -5.369 1.00 94.06 84 GLY A CA 1
ATOM 705 C C . GLY A 1 84 ? 3.248 -16.295 -4.783 1.00 94.06 84 GLY A C 1
ATOM 706 O O . GLY A 1 84 ? 3.792 -16.981 -3.914 1.00 94.06 84 GLY A O 1
ATOM 707 N N . TYR A 1 85 ? 3.834 -15.216 -5.307 1.00 90.19 85 TYR A N 1
ATOM 708 C CA . TYR A 1 85 ? 5.143 -14.719 -4.876 1.00 90.19 85 TYR A CA 1
ATOM 709 C C . TYR A 1 85 ? 5.107 -14.256 -3.420 1.00 90.19 85 TYR A C 1
ATOM 711 O O . TYR A 1 85 ? 4.270 -13.443 -3.046 1.00 90.19 85 TYR A O 1
ATOM 719 N N . GLY A 1 86 ? 6.035 -14.761 -2.605 1.00 89.50 86 GLY A N 1
ATOM 720 C CA . GLY A 1 86 ? 6.083 -14.449 -1.176 1.00 89.50 86 GLY A CA 1
ATOM 721 C C . GLY A 1 86 ? 5.131 -15.270 -0.307 1.00 89.50 86 GLY A C 1
ATOM 722 O O . GLY A 1 86 ? 4.856 -14.859 0.814 1.00 89.50 86 GLY A O 1
ATOM 723 N N . LEU A 1 87 ? 4.653 -16.427 -0.784 1.00 95.69 87 LEU A N 1
ATOM 724 C CA . LEU A 1 87 ? 3.845 -17.370 -0.001 1.00 95.69 87 LEU A CA 1
ATOM 725 C C . LEU A 1 87 ? 4.362 -17.547 1.443 1.00 95.69 87 LEU A C 1
ATOM 727 O O . LEU A 1 87 ? 5.538 -17.835 1.669 1.00 95.69 87 LEU A O 1
ATOM 731 N N . GLY A 1 88 ? 3.460 -17.398 2.413 1.00 94.56 88 GLY A N 1
ATOM 732 C CA . GLY A 1 88 ? 3.724 -17.523 3.847 1.00 94.56 88 GLY A CA 1
ATOM 733 C C . GLY A 1 88 ? 4.330 -16.276 4.498 1.00 94.56 88 GLY A C 1
ATOM 734 O O . GLY A 1 88 ? 4.518 -16.256 5.717 1.00 94.56 88 GLY A O 1
ATOM 735 N N . LYS A 1 89 ? 4.640 -15.220 3.731 1.00 93.19 89 LYS A N 1
ATOM 736 C CA . LYS A 1 89 ? 5.073 -13.935 4.295 1.00 93.19 89 LYS A CA 1
ATOM 737 C C . LYS A 1 89 ? 3.928 -13.282 5.052 1.00 93.19 89 LYS A C 1
ATOM 739 O O . LYS A 1 89 ? 2.806 -13.215 4.556 1.00 93.19 89 LYS A O 1
ATOM 744 N N . LYS A 1 90 ? 4.254 -12.780 6.244 1.00 95.06 90 LYS A N 1
ATOM 745 C CA . LYS A 1 90 ? 3.333 -12.111 7.162 1.00 95.06 90 LYS A CA 1
ATOM 746 C C . LYS A 1 90 ? 3.856 -10.737 7.493 1.00 95.06 90 LYS A C 1
ATOM 748 O O . LYS A 1 90 ? 5.016 -10.612 7.890 1.00 95.06 90 LYS A O 1
ATOM 753 N N . ASN A 1 91 ? 2.988 -9.743 7.408 1.00 95.38 91 ASN A N 1
ATOM 754 C CA . ASN A 1 91 ? 3.334 -8.401 7.826 1.00 95.38 91 ASN A CA 1
ATOM 755 C C . ASN A 1 91 ? 2.120 -7.633 8.339 1.00 95.38 91 ASN A C 1
ATOM 757 O O . ASN A 1 91 ? 1.010 -8.165 8.413 1.00 95.38 91 ASN A O 1
ATOM 761 N N . ARG A 1 92 ? 2.354 -6.393 8.756 1.00 95.19 92 ARG A N 1
ATOM 762 C CA . ARG A 1 92 ? 1.323 -5.539 9.322 1.00 95.19 92 ARG A CA 1
ATOM 763 C C . ARG A 1 92 ? 1.537 -4.068 9.010 1.00 95.19 92 ARG A C 1
ATOM 765 O O . ARG A 1 92 ? 2.664 -3.610 8.819 1.00 95.19 92 ARG A O 1
ATOM 772 N N . THR A 1 93 ? 0.426 -3.356 9.051 1.00 95.50 93 THR A N 1
ATOM 773 C CA . THR A 1 93 ? 0.324 -1.905 9.034 1.00 95.50 93 THR A CA 1
ATOM 774 C C . THR A 1 93 ? -0.324 -1.471 10.340 1.00 95.50 93 THR A C 1
ATOM 776 O O . THR A 1 93 ? -1.380 -1.999 10.697 1.00 95.50 93 THR A O 1
ATOM 779 N N . TRP A 1 94 ? 0.296 -0.544 11.070 1.00 96.50 94 TRP A N 1
ATOM 780 C CA . TRP A 1 94 ? -0.254 -0.046 12.329 1.00 96.50 94 TRP A CA 1
ATOM 781 C C . TRP A 1 94 ? -0.064 1.455 12.529 1.00 96.50 94 TRP A C 1
ATOM 783 O O . TRP A 1 94 ? 0.773 2.096 11.890 1.00 96.50 94 TRP A O 1
ATOM 793 N N . PHE A 1 95 ? -0.890 2.009 13.415 1.00 96.12 95 PHE A N 1
ATOM 794 C CA . PHE A 1 95 ? -1.025 3.444 13.634 1.00 96.12 95 PHE A CA 1
ATOM 795 C C . PHE A 1 95 ? -0.957 3.787 15.122 1.00 96.12 95 PHE A C 1
ATOM 797 O O . PHE A 1 95 ? -1.600 3.142 15.957 1.00 96.12 95 PHE A O 1
ATOM 804 N N . GLU A 1 96 ? -0.231 4.853 15.444 1.00 95.12 96 GLU A N 1
ATOM 805 C CA . GLU A 1 96 ? -0.029 5.328 16.811 1.00 95.12 96 GLU A CA 1
ATOM 806 C C . GLU A 1 96 ? -0.236 6.842 16.886 1.00 95.12 96 GLU A C 1
ATOM 808 O O . GLU A 1 96 ? 0.262 7.599 16.054 1.00 95.12 96 GLU A O 1
ATOM 813 N N . LYS A 1 97 ? -0.985 7.311 17.888 1.00 92.62 97 LYS A N 1
ATOM 814 C CA . LYS A 1 97 ? -1.183 8.750 18.106 1.00 92.62 97 LYS A CA 1
ATOM 815 C C . LYS A 1 97 ? 0.142 9.355 18.582 1.00 92.62 97 LYS A C 1
ATOM 817 O O . LYS A 1 97 ? 0.721 8.871 19.550 1.00 92.62 97 LYS A O 1
ATOM 822 N N . SER A 1 98 ? 0.593 10.424 17.933 1.00 80.69 98 SER A N 1
ATOM 823 C CA . SER A 1 98 ? 1.832 11.134 18.256 1.00 80.69 98 SER A CA 1
ATOM 824 C C . SER A 1 98 ? 1.582 12.643 18.253 1.00 80.69 98 SER A C 1
ATOM 826 O O . SER A 1 98 ? 1.620 13.305 17.210 1.00 80.69 98 SER A O 1
ATOM 828 N N . GLY A 1 99 ? 1.256 13.180 19.434 1.00 81.94 99 GLY A N 1
ATOM 829 C CA . GLY A 1 99 ? 0.846 14.577 19.605 1.00 81.94 99 GLY A CA 1
ATOM 830 C C . GLY A 1 99 ? -0.366 14.924 18.735 1.00 81.94 99 GLY A C 1
ATOM 831 O O . GLY A 1 99 ? -1.395 14.248 18.792 1.00 81.94 99 GLY A O 1
ATOM 832 N N . ASP A 1 100 ? -0.205 15.945 17.892 1.00 77.12 100 ASP A N 1
ATOM 833 C CA . ASP A 1 100 ? -1.224 16.423 16.944 1.00 77.12 100 ASP A CA 1
ATOM 834 C C . ASP A 1 100 ? -1.246 15.639 15.617 1.00 77.12 100 ASP A C 1
ATOM 836 O O . ASP A 1 100 ? -1.888 16.043 14.646 1.00 77.12 100 ASP A O 1
ATOM 840 N N . SER A 1 101 ? -0.512 14.530 15.539 1.00 84.75 101 SER A N 1
ATOM 841 C CA . SER A 1 101 ? -0.393 13.696 14.344 1.00 84.75 101 SER A CA 1
ATOM 842 C C . SER A 1 101 ? -0.597 12.217 14.666 1.00 84.75 101 SER A C 1
ATOM 844 O O . SER A 1 101 ? -0.680 11.813 15.828 1.00 84.75 101 SER A O 1
ATOM 846 N N . THR A 1 102 ? -0.666 11.399 13.623 1.00 85.50 102 THR A N 1
ATOM 847 C CA . THR A 1 102 ? -0.659 9.943 13.724 1.00 85.50 102 THR A CA 1
ATOM 848 C C . THR A 1 102 ? 0.589 9.402 13.035 1.00 85.50 102 THR A C 1
ATOM 850 O O . THR A 1 102 ? 0.784 9.610 11.834 1.00 85.50 102 THR A O 1
ATOM 853 N N . SER A 1 103 ? 1.431 8.708 13.797 1.00 88.56 103 SER A N 1
ATOM 854 C CA . SER A 1 103 ? 2.533 7.904 13.276 1.00 88.56 103 SER A CA 1
ATOM 855 C C . SER A 1 103 ? 1.968 6.673 12.579 1.00 88.56 103 SER A C 1
ATOM 857 O O . SER A 1 103 ? 1.087 5.992 13.105 1.00 88.56 103 SER A O 1
ATOM 859 N N . CYS A 1 104 ? 2.463 6.410 11.380 1.00 91.69 104 CYS A N 1
ATOM 860 C CA . CYS A 1 104 ? 1.994 5.359 10.502 1.00 91.69 104 CYS A CA 1
ATOM 861 C C . CYS A 1 104 ? 3.173 4.463 10.133 1.00 91.69 104 CYS A C 1
ATOM 863 O O . CYS A 1 104 ? 4.126 4.933 9.513 1.00 91.69 104 CYS A O 1
ATOM 865 N N . HIS A 1 105 ? 3.068 3.185 10.471 1.00 94.00 105 HIS A N 1
ATOM 866 C CA . HIS A 1 105 ? 4.056 2.163 10.158 1.00 94.00 105 HIS A CA 1
ATOM 867 C C . HIS A 1 105 ? 3.428 1.226 9.136 1.00 94.00 105 HIS A C 1
ATOM 869 O O . HIS A 1 105 ? 2.576 0.413 9.508 1.00 94.00 105 HIS A O 1
ATOM 875 N N . ILE A 1 106 ? 3.763 1.368 7.849 1.00 93.38 106 ILE A N 1
ATOM 876 C CA . ILE A 1 106 ? 3.055 0.623 6.800 1.00 93.38 106 ILE A CA 1
ATOM 877 C C . ILE A 1 106 ? 3.897 -0.496 6.199 1.00 93.38 106 ILE A C 1
ATOM 879 O O . ILE A 1 106 ? 5.099 -0.374 5.936 1.00 93.38 106 ILE A O 1
ATOM 883 N N . SER A 1 107 ? 3.191 -1.585 5.919 1.00 92.44 107 SER A N 1
ATOM 884 C CA . SER A 1 107 ? 3.636 -2.658 5.046 1.00 92.44 107 SER A CA 1
ATOM 885 C C . SER A 1 107 ? 2.618 -2.868 3.946 1.00 92.44 107 SER A C 1
ATOM 887 O O . SER A 1 107 ? 1.411 -2.836 4.186 1.00 92.44 107 SER A O 1
ATOM 889 N N . MET A 1 108 ? 3.112 -3.087 2.735 1.00 92.69 108 MET A N 1
ATOM 890 C CA . MET A 1 108 ? 2.274 -3.359 1.581 1.00 92.69 108 MET A CA 1
ATOM 891 C C . MET A 1 108 ? 2.877 -4.497 0.773 1.00 92.69 108 MET A C 1
ATOM 893 O O . MET A 1 108 ? 4.085 -4.544 0.541 1.00 92.69 108 MET A O 1
ATOM 897 N N . VAL A 1 109 ? 1.998 -5.367 0.286 1.00 94.25 109 VAL A N 1
ATOM 898 C CA . VAL A 1 109 ? 2.308 -6.541 -0.534 1.00 94.25 109 VAL A CA 1
ATOM 899 C C . VAL A 1 109 ? 3.332 -6.273 -1.650 1.00 94.25 109 VAL A C 1
ATOM 901 O O . VAL A 1 109 ? 4.299 -7.031 -1.727 1.00 94.25 109 VAL A O 1
ATOM 904 N N . PRO A 1 110 ? 3.221 -5.217 -2.487 1.00 92.50 110 PRO A N 1
ATOM 905 C CA . PRO A 1 110 ? 4.210 -4.970 -3.536 1.00 92.50 110 PRO A CA 1
ATOM 906 C C . PRO A 1 110 ? 5.626 -4.717 -3.004 1.00 92.50 110 PRO A C 1
ATOM 908 O O . PRO A 1 110 ? 6.581 -5.172 -3.624 1.00 92.50 110 PRO A O 1
ATOM 911 N N . LEU A 1 111 ? 5.781 -4.038 -1.862 1.00 92.50 111 LEU A N 1
ATOM 912 C CA . LEU A 1 111 ? 7.100 -3.803 -1.264 1.00 92.50 111 LEU A CA 1
ATOM 913 C C . LEU A 1 111 ? 7.690 -5.098 -0.707 1.00 92.50 111 LEU A C 1
ATOM 915 O O . LEU A 1 111 ? 8.876 -5.347 -0.899 1.00 92.50 111 LEU A O 1
ATOM 919 N N . GLU A 1 112 ? 6.850 -5.954 -0.124 1.00 91.69 112 GLU A N 1
ATOM 920 C CA . GLU A 1 112 ? 7.261 -7.273 0.362 1.00 91.69 112 GLU A CA 1
ATOM 921 C C . GLU A 1 112 ? 7.783 -8.155 -0.775 1.00 91.69 112 GLU A C 1
ATOM 923 O O . GLU A 1 112 ? 8.776 -8.864 -0.631 1.00 91.69 112 GLU A O 1
ATOM 928 N N . ILE A 1 113 ? 7.095 -8.111 -1.919 1.00 91.44 113 ILE A N 1
ATOM 929 C CA . ILE A 1 113 ? 7.470 -8.868 -3.108 1.00 91.44 113 ILE A CA 1
ATOM 930 C C . ILE A 1 113 ? 8.787 -8.335 -3.664 1.00 91.44 113 ILE A C 1
ATOM 932 O O . ILE A 1 113 ? 9.661 -9.137 -3.963 1.00 91.44 113 ILE A O 1
ATOM 936 N N . ILE A 1 114 ? 8.960 -7.016 -3.789 1.00 91.12 114 ILE A N 1
ATOM 937 C CA . ILE A 1 114 ? 10.223 -6.436 -4.271 1.00 91.12 114 ILE A CA 1
ATOM 938 C C . ILE A 1 114 ? 11.371 -6.802 -3.324 1.00 91.12 114 ILE A C 1
ATOM 940 O O . ILE A 1 114 ? 12.409 -7.238 -3.812 1.00 91.12 114 ILE A O 1
ATOM 944 N N . GLU A 1 115 ? 11.162 -6.712 -2.002 1.00 90.94 115 GLU A N 1
ATOM 945 C CA . GLU A 1 115 ? 12.175 -7.023 -0.978 1.00 90.94 115 GLU A CA 1
ATOM 946 C C . GLU A 1 115 ? 12.702 -8.473 -1.068 1.00 90.94 115 GLU A C 1
ATOM 948 O O . GLU A 1 115 ? 13.824 -8.774 -0.663 1.00 90.94 115 GLU A O 1
ATOM 953 N N . LEU A 1 116 ? 11.910 -9.402 -1.617 1.00 88.75 116 LEU A N 1
ATOM 954 C CA . LEU A 1 116 ? 12.344 -10.787 -1.838 1.00 88.75 116 LEU A CA 1
ATOM 955 C C . LEU A 1 116 ? 13.417 -10.929 -2.923 1.00 88.75 116 LEU A C 1
ATOM 957 O O . LEU A 1 116 ? 14.185 -11.890 -2.886 1.00 88.75 116 LEU A O 1
ATOM 961 N N . PHE A 1 117 ? 13.427 -10.029 -3.904 1.00 87.69 117 PHE A N 1
ATOM 962 C CA . PHE A 1 117 ? 14.319 -10.093 -5.066 1.00 87.69 117 PHE A CA 1
ATOM 963 C C . PHE A 1 117 ? 15.420 -9.042 -5.016 1.00 87.69 117 PHE A C 1
ATOM 965 O O . PHE A 1 117 ? 16.507 -9.259 -5.549 1.00 87.69 117 PHE A O 1
ATOM 972 N N . TYR A 1 118 ? 15.128 -7.918 -4.377 1.00 86.75 118 TYR A N 1
ATOM 973 C CA . TYR A 1 118 ? 15.978 -6.749 -4.283 1.00 86.75 118 TYR A CA 1
ATOM 974 C C . TYR A 1 118 ? 15.982 -6.278 -2.835 1.00 86.75 118 TYR A C 1
ATOM 976 O O . TYR A 1 118 ? 14.972 -6.386 -2.155 1.00 86.75 118 TYR A O 1
ATOM 984 N N . ASP A 1 119 ? 17.095 -5.756 -2.333 1.00 87.19 119 ASP A N 1
ATOM 985 C CA . ASP A 1 119 ? 17.094 -5.197 -0.983 1.00 87.19 119 ASP A CA 1
ATOM 986 C C . ASP A 1 119 ? 16.366 -3.839 -0.922 1.00 87.19 119 ASP A C 1
ATOM 988 O O . ASP A 1 119 ? 15.986 -3.243 -1.932 1.00 87.19 119 ASP A O 1
ATOM 992 N N . ARG A 1 120 ? 16.178 -3.319 0.295 1.00 83.62 120 ARG A N 1
ATOM 993 C CA . ARG A 1 120 ? 15.492 -2.036 0.526 1.00 83.62 120 ARG A CA 1
ATOM 994 C C . ARG A 1 120 ? 16.224 -0.829 -0.066 1.00 83.62 120 ARG A C 1
ATOM 996 O O . ARG A 1 120 ? 15.622 0.234 -0.197 1.00 83.62 120 ARG A O 1
ATOM 1003 N N . THR A 1 121 ? 17.512 -0.953 -0.376 1.00 78.12 121 THR A N 1
ATOM 1004 C CA . THR A 1 121 ? 18.317 0.122 -0.971 1.00 78.12 121 THR A CA 1
ATOM 1005 C C . THR A 1 121 ? 18.225 0.144 -2.495 1.00 78.12 121 THR A C 1
ATOM 1007 O O . THR A 1 121 ? 18.653 1.117 -3.117 1.00 78.12 121 THR A O 1
ATOM 1010 N N . ASP A 1 122 ? 17.620 -0.883 -3.096 1.00 87.94 122 ASP A N 1
ATOM 1011 C CA . ASP A 1 122 ? 17.423 -0.967 -4.534 1.00 87.94 122 ASP A CA 1
ATOM 1012 C C . ASP A 1 122 ? 16.535 0.166 -5.072 1.00 87.94 122 ASP A C 1
ATOM 1014 O O . ASP A 1 122 ? 15.543 0.592 -4.466 1.00 87.94 122 ASP A O 1
ATOM 1018 N N . GLY A 1 123 ? 16.886 0.648 -6.266 1.00 79.19 123 GLY A N 1
ATOM 1019 C CA . GLY A 1 123 ? 16.188 1.751 -6.917 1.00 79.19 123 GLY A CA 1
ATOM 1020 C C . GLY A 1 123 ? 14.717 1.452 -7.215 1.00 79.19 123 GLY A C 1
ATOM 1021 O O . GLY A 1 123 ? 13.891 2.365 -7.145 1.00 79.19 123 GLY A O 1
ATOM 1022 N N . LEU A 1 124 ? 14.358 0.198 -7.513 1.00 83.06 124 LEU A N 1
ATOM 1023 C CA . LEU A 1 124 ? 12.969 -0.208 -7.705 1.00 83.06 124 LEU A CA 1
ATOM 1024 C C . LEU A 1 124 ? 12.201 -0.150 -6.384 1.00 83.06 124 LEU A C 1
ATOM 1026 O O . LEU A 1 124 ? 11.121 0.440 -6.355 1.00 83.06 124 LEU A O 1
ATOM 1030 N N . PHE A 1 125 ? 12.762 -0.694 -5.299 1.00 87.31 125 PHE A N 1
ATOM 1031 C CA . PHE A 1 125 ? 12.135 -0.646 -3.975 1.00 87.31 125 PHE A CA 1
ATOM 1032 C C . PHE A 1 125 ? 11.845 0.800 -3.565 1.00 87.31 125 PHE A C 1
ATOM 1034 O O . PHE A 1 125 ? 10.698 1.155 -3.288 1.00 87.31 125 PHE A O 1
ATOM 1041 N N . GLN A 1 126 ? 12.861 1.662 -3.646 1.00 82.38 126 GLN A N 1
ATOM 1042 C CA . GLN A 1 126 ? 12.738 3.085 -3.333 1.00 82.38 126 GLN A CA 1
ATOM 1043 C C . GLN A 1 126 ? 11.712 3.789 -4.228 1.00 82.38 126 GLN A C 1
ATOM 1045 O O . GLN A 1 126 ? 10.933 4.622 -3.764 1.00 82.38 126 GLN A O 1
ATOM 1050 N N . LYS A 1 127 ? 11.663 3.456 -5.522 1.00 81.19 127 LYS A N 1
ATOM 1051 C CA . LYS A 1 127 ? 10.686 4.033 -6.453 1.00 81.19 127 LYS A CA 1
ATOM 1052 C C . LYS A 1 127 ? 9.249 3.658 -6.081 1.00 81.19 127 LYS A C 1
ATOM 1054 O O . LYS A 1 127 ? 8.383 4.531 -6.100 1.00 81.19 127 LYS A O 1
ATOM 1059 N N . VAL A 1 128 ? 8.986 2.392 -5.754 1.00 84.25 128 VAL A N 1
ATOM 1060 C CA . VAL A 1 128 ? 7.640 1.937 -5.368 1.00 84.25 128 VAL A CA 1
ATOM 1061 C C . VAL A 1 128 ? 7.246 2.502 -4.004 1.00 84.25 128 VAL A C 1
ATOM 1063 O O . VAL A 1 128 ? 6.137 3.009 -3.863 1.00 84.25 128 VAL A O 1
ATOM 1066 N N . GLN A 1 129 ? 8.158 2.503 -3.030 1.00 85.75 129 GLN A N 1
ATOM 1067 C CA . GLN A 1 129 ? 7.925 3.072 -1.700 1.00 85.75 129 GLN A CA 1
ATOM 1068 C C . GLN A 1 129 ? 7.518 4.548 -1.785 1.00 85.75 129 GLN A C 1
ATOM 1070 O O . GLN A 1 129 ? 6.491 4.943 -1.233 1.00 85.75 129 GLN A O 1
ATOM 1075 N N . ASN A 1 130 ? 8.288 5.353 -2.522 1.00 79.75 130 ASN A N 1
ATOM 1076 C CA . ASN A 1 130 ? 8.013 6.781 -2.690 1.00 79.75 130 ASN A CA 1
ATOM 1077 C C . ASN A 1 130 ? 6.672 7.038 -3.386 1.00 79.75 130 ASN A C 1
ATOM 1079 O O . ASN A 1 130 ? 5.949 7.959 -3.009 1.00 79.75 130 ASN A O 1
ATOM 1083 N N . TYR A 1 131 ? 6.329 6.219 -4.383 1.00 83.00 131 TYR A N 1
ATOM 1084 C CA . TYR A 1 131 ? 5.039 6.307 -5.057 1.00 83.00 131 TYR A CA 1
ATOM 1085 C C . TYR A 1 131 ? 3.879 6.067 -4.087 1.00 83.00 131 TYR A C 1
ATOM 1087 O O . TYR A 1 131 ? 2.980 6.898 -3.986 1.00 83.00 131 TYR A O 1
ATOM 1095 N N . LEU A 1 132 ? 3.905 4.956 -3.342 1.00 88.88 132 LEU A N 1
ATOM 1096 C CA . LEU A 1 132 ? 2.837 4.609 -2.399 1.00 88.88 132 LEU A CA 1
ATOM 1097 C C . LEU A 1 132 ? 2.657 5.716 -1.352 1.00 88.88 132 LEU A C 1
ATOM 1099 O O . LEU A 1 132 ? 1.559 6.249 -1.202 1.00 88.88 132 LEU A O 1
ATOM 1103 N N . ALA A 1 133 ? 3.757 6.168 -0.745 1.00 84.12 133 ALA A N 1
ATOM 1104 C CA . ALA A 1 133 ? 3.732 7.240 0.244 1.00 84.12 133 ALA A CA 1
ATOM 1105 C C . ALA A 1 133 ? 3.188 8.573 -0.310 1.00 84.12 133 ALA A C 1
ATOM 1107 O O . ALA A 1 133 ? 2.481 9.291 0.405 1.00 84.12 133 ALA A O 1
ATOM 1108 N N . SER A 1 134 ? 3.493 8.906 -1.571 1.00 77.88 134 SER A N 1
ATOM 1109 C CA . SER A 1 134 ? 2.969 10.092 -2.267 1.00 77.88 134 SER A CA 1
ATOM 1110 C C . SER A 1 134 ? 1.453 10.005 -2.471 1.00 77.88 134 SER A C 1
ATOM 1112 O O . SER A 1 134 ? 0.716 10.953 -2.178 1.00 77.88 134 SER A O 1
ATOM 1114 N N . ARG A 1 135 ? 0.962 8.840 -2.910 1.00 84.75 135 ARG A N 1
ATOM 1115 C CA . ARG A 1 135 ? -0.474 8.591 -3.091 1.00 84.75 135 ARG A CA 1
ATOM 1116 C C . ARG A 1 135 ? -1.222 8.654 -1.763 1.00 84.75 135 ARG A C 1
ATOM 1118 O O . ARG A 1 135 ? -2.255 9.316 -1.697 1.00 84.75 135 ARG A O 1
ATOM 1125 N N . ASP A 1 136 ? -0.667 8.083 -0.699 1.00 89.19 136 ASP A N 1
ATOM 1126 C CA . ASP A 1 136 ? -1.256 8.165 0.642 1.00 89.19 136 ASP A CA 1
ATOM 1127 C C . ASP A 1 136 ? -1.444 9.613 1.091 1.00 89.19 136 ASP A C 1
ATOM 1129 O O . ASP A 1 136 ? -2.534 9.993 1.516 1.00 89.19 136 ASP A O 1
ATOM 1133 N N . SER A 1 137 ? -0.411 10.451 0.941 1.00 81.50 137 SER A N 1
ATOM 1134 C CA . SER A 1 137 ? -0.498 11.883 1.255 1.00 81.50 137 SER A CA 1
ATOM 1135 C C . SER A 1 137 ? -1.616 12.583 0.487 1.00 81.50 137 SER A C 1
ATOM 1137 O O . SER A 1 137 ? -2.334 13.410 1.052 1.00 81.50 137 SER A O 1
ATOM 1139 N N . HIS A 1 138 ? -1.781 12.260 -0.794 1.00 80.56 138 HIS A N 1
ATOM 1140 C CA . HIS A 1 138 ? -2.812 12.874 -1.619 1.00 80.56 138 HIS A CA 1
ATOM 1141 C C . HIS A 1 138 ? -4.222 12.576 -1.124 1.00 80.56 138 HIS A C 1
ATOM 1143 O O . HIS A 1 138 ? -5.010 13.498 -0.916 1.00 80.56 138 HIS 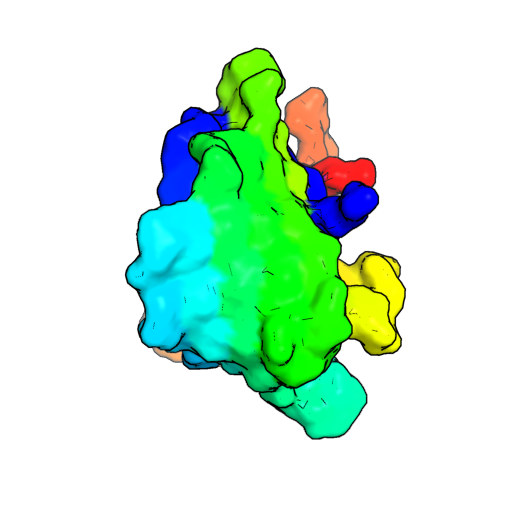A O 1
ATOM 1149 N N . PHE A 1 139 ? -4.538 11.297 -0.933 1.00 85.31 139 PHE A N 1
ATOM 1150 C CA . PHE A 1 139 ? -5.892 10.885 -0.581 1.00 85.31 139 PHE A CA 1
ATOM 1151 C C . PHE A 1 139 ? -6.247 11.183 0.875 1.00 85.31 139 PHE A C 1
ATOM 1153 O O . PHE A 1 139 ? -7.410 11.457 1.161 1.00 85.31 139 PHE A O 1
ATOM 1160 N N . LEU A 1 140 ? -5.278 11.126 1.792 1.00 85.56 140 LEU A N 1
ATOM 1161 C CA . LEU A 1 140 ? -5.534 11.327 3.219 1.00 85.56 140 LEU A CA 1
ATOM 1162 C C . LEU A 1 140 ? -5.546 12.801 3.616 1.00 85.56 140 LEU A C 1
ATOM 1164 O O . LEU A 1 140 ? -6.386 13.218 4.406 1.00 85.56 140 LEU A O 1
ATOM 1168 N N . GLU A 1 141 ? -4.614 13.592 3.092 1.00 75.06 141 GLU A N 1
ATOM 1169 C CA . GLU A 1 141 ? -4.380 14.960 3.569 1.00 75.06 141 GLU A CA 1
ATOM 1170 C C . GLU A 1 141 ? -4.788 16.012 2.533 1.00 75.06 141 GLU A C 1
ATOM 1172 O O . GLU A 1 141 ? -4.580 17.207 2.742 1.00 75.06 141 GLU A O 1
ATOM 1177 N N . GLY A 1 142 ? -5.347 15.579 1.395 1.00 66.00 142 GLY A N 1
ATOM 1178 C CA . GLY A 1 142 ? -5.637 16.464 0.272 1.00 66.00 142 GLY A CA 1
ATOM 1179 C C . GLY A 1 142 ? -4.376 17.142 -0.254 1.00 66.00 142 GLY A C 1
ATOM 1180 O O . GLY A 1 142 ? -4.467 18.210 -0.863 1.00 66.00 142 GLY A O 1
ATOM 1181 N N . ALA A 1 143 ? -3.197 16.555 0.004 1.00 56.81 143 ALA A N 1
ATOM 1182 C CA . ALA A 1 143 ? -1.953 17.066 -0.531 1.00 56.81 143 ALA A CA 1
ATOM 1183 C C . ALA A 1 143 ? -2.111 17.117 -2.050 1.00 56.81 143 ALA A C 1
ATOM 1185 O O . ALA A 1 143 ? -2.457 16.119 -2.692 1.00 56.81 143 ALA A O 1
ATOM 1186 N N . THR A 1 144 ? -1.914 18.295 -2.635 1.00 49.72 144 THR A N 1
ATOM 1187 C CA . THR A 1 144 ? -1.777 18.417 -4.080 1.00 49.72 144 THR A CA 1
ATOM 1188 C C . THR A 1 144 ? -0.657 17.464 -4.457 1.00 49.72 144 THR A C 1
ATOM 1190 O O . THR A 1 144 ? 0.469 17.678 -4.006 1.00 49.72 144 THR A O 1
ATOM 1193 N N . LEU A 1 145 ? -0.975 16.384 -5.186 1.00 52.78 145 LEU A N 1
ATOM 1194 C CA . LEU A 1 145 ? 0.045 15.438 -5.625 1.00 52.78 145 LEU A CA 1
ATOM 1195 C C . LEU A 1 145 ? 1.199 16.252 -6.194 1.00 52.78 145 LEU A C 1
ATOM 1197 O O . LEU A 1 145 ? 0.960 17.112 -7.056 1.00 52.78 145 LEU A O 1
ATOM 1201 N N . PRO A 1 146 ? 2.438 16.012 -5.755 1.00 60.97 146 PRO A N 1
ATOM 1202 C CA . PRO A 1 146 ? 3.523 16.270 -6.655 1.00 60.97 146 PRO A CA 1
ATOM 1203 C C . PRO A 1 146 ? 3.216 15.447 -7.911 1.00 60.97 146 PRO A C 1
ATOM 1205 O O . PRO A 1 146 ? 3.182 14.224 -7.855 1.00 60.97 146 PRO A O 1
ATOM 1208 N N . TYR A 1 147 ? 2.870 16.127 -9.005 1.00 63.50 147 TYR A N 1
ATOM 1209 C CA . TYR A 1 147 ? 2.800 15.533 -10.331 1.00 63.50 147 TYR A CA 1
ATOM 1210 C C . TYR A 1 147 ? 3.939 14.532 -10.535 1.00 63.50 147 TYR A C 1
ATOM 1212 O O . TYR A 1 147 ? 5.073 14.810 -10.154 1.00 63.50 147 TYR A O 1
ATOM 1220 N N . GLU A 1 148 ? 3.651 13.395 -11.152 1.00 66.62 148 GLU A N 1
ATOM 1221 C CA . GLU A 1 148 ? 4.643 12.380 -11.475 1.00 66.62 148 GLU A CA 1
ATOM 1222 C C . GLU A 1 148 ? 4.915 12.308 -12.979 1.00 66.62 148 GLU A C 1
ATOM 1224 O O . GLU A 1 148 ? 4.161 12.798 -13.824 1.00 66.62 148 GLU A O 1
ATOM 1229 N N . SER A 1 149 ? 6.028 11.668 -13.341 1.00 64.50 149 SER A N 1
ATOM 1230 C CA . SER A 1 149 ? 6.317 11.396 -14.745 1.00 64.50 149 SER A CA 1
ATOM 1231 C C . SER A 1 149 ? 5.295 10.385 -15.263 1.00 64.50 149 SER A C 1
ATOM 1233 O O . SER A 1 149 ? 5.151 9.303 -14.706 1.00 64.50 149 SER A O 1
ATOM 1235 N N . GLY A 1 150 ? 4.620 10.719 -16.355 1.00 63.25 150 GLY A N 1
ATOM 1236 C CA . GLY A 1 150 ? 3.541 9.940 -16.951 1.00 63.25 150 GLY A CA 1
ATOM 1237 C C . GLY A 1 150 ? 2.146 10.473 -16.628 1.00 63.25 150 GLY A C 1
ATOM 1238 O O . GLY A 1 150 ? 1.203 10.105 -17.337 1.00 63.25 150 GLY A O 1
ATOM 1239 N N . ASP A 1 151 ? 2.007 11.365 -15.642 1.00 71.44 151 ASP A N 1
ATOM 1240 C CA . ASP A 1 151 ? 0.723 11.982 -15.309 1.00 71.44 151 ASP A CA 1
ATOM 1241 C C . ASP A 1 151 ? 0.179 12.812 -16.469 1.00 71.44 151 ASP A C 1
ATOM 1243 O O . ASP A 1 151 ? 0.924 13.433 -17.232 1.00 71.44 151 ASP A O 1
ATOM 1247 N N . VAL A 1 152 ? -1.149 12.852 -16.588 1.00 72.81 152 VAL A N 1
ATOM 1248 C CA . VAL A 1 152 ? -1.824 13.694 -17.578 1.00 72.81 152 VAL A CA 1
ATOM 1249 C C . VAL A 1 152 ? -1.573 15.162 -17.238 1.00 72.81 152 VAL A C 1
ATOM 1251 O O . VAL A 1 152 ? -1.867 15.628 -16.137 1.00 72.81 152 VAL A O 1
ATOM 1254 N N . CYS A 1 153 ? -1.064 15.916 -18.210 1.00 72.88 153 CYS A N 1
ATOM 1255 C CA . CYS A 1 153 ? -0.719 17.316 -18.038 1.00 72.88 153 CYS A CA 1
ATOM 1256 C C . CYS A 1 153 ? -1.935 18.131 -17.563 1.00 72.88 153 CYS A C 1
ATOM 1258 O O . CYS A 1 153 ? -2.966 18.164 -18.247 1.00 72.88 153 CYS A O 1
ATOM 1260 N N . PRO 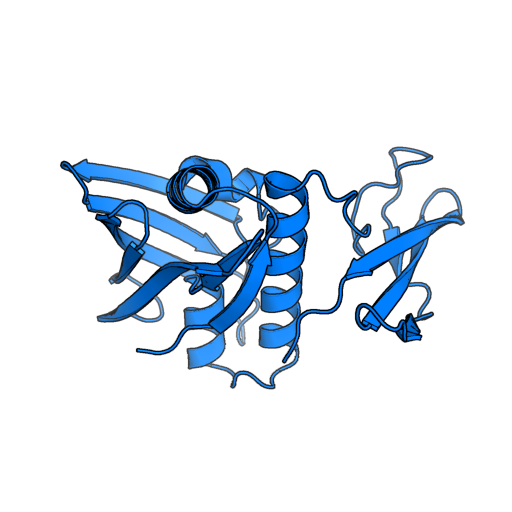A 1 154 ? -1.818 18.894 -16.462 1.00 70.31 154 PRO A N 1
ATOM 1261 C CA . PRO A 1 154 ? -2.926 19.670 -15.917 1.00 70.31 154 PRO A CA 1
ATOM 1262 C C . PRO A 1 154 ? -3.366 20.813 -16.834 1.00 70.31 154 PRO A C 1
ATOM 1264 O O . PRO A 1 154 ? -4.518 21.230 -16.759 1.00 70.31 154 PRO A O 1
ATOM 1267 N N . HIS A 1 155 ? -2.474 21.307 -17.698 1.00 76.56 155 HIS A N 1
ATOM 1268 C CA . HIS A 1 155 ? -2.746 22.455 -18.557 1.00 76.56 155 HIS A CA 1
ATOM 1269 C C . HIS A 1 155 ? -3.448 22.102 -19.863 1.00 76.56 155 HIS A C 1
ATOM 1271 O O . HIS A 1 155 ? -4.280 22.879 -20.315 1.00 76.56 155 HIS A O 1
ATOM 1277 N N . CYS A 1 156 ? -3.069 20.994 -20.504 1.00 73.44 156 CYS A N 1
ATOM 1278 C CA . CYS A 1 156 ? -3.621 20.625 -21.811 1.00 73.44 156 CYS A CA 1
ATOM 1279 C C . CYS A 1 156 ? -4.516 19.390 -21.771 1.00 73.44 156 CYS A C 1
ATOM 1281 O O . CYS A 1 156 ? -5.233 19.165 -22.734 1.00 73.44 156 CYS A O 1
ATOM 1283 N N . LYS A 1 157 ? -4.478 18.598 -20.688 1.00 78.31 157 LYS A N 1
ATOM 1284 C CA . LYS A 1 157 ? -5.249 17.354 -20.518 1.00 78.31 157 LYS A CA 1
ATOM 1285 C C . LYS A 1 157 ? -5.027 16.297 -21.618 1.00 78.31 157 LYS A C 1
ATOM 1287 O O . LYS A 1 157 ? -5.772 15.328 -21.677 1.00 78.31 157 LYS A O 1
ATOM 1292 N N . ILE A 1 158 ? -4.009 16.482 -22.461 1.00 83.00 158 ILE A N 1
ATOM 1293 C CA . ILE A 1 158 ? -3.687 15.632 -23.616 1.00 83.00 158 ILE A CA 1
ATOM 1294 C C . ILE A 1 158 ? -2.315 14.985 -23.420 1.00 83.00 158 ILE A C 1
ATOM 1296 O O . ILE A 1 158 ? -2.204 13.764 -23.414 1.00 83.00 158 ILE A O 1
ATOM 1300 N N . GLY A 1 159 ? -1.274 15.802 -23.246 1.00 80.06 159 GLY A N 1
ATOM 1301 C CA . GLY A 1 159 ? 0.091 15.311 -23.071 1.00 80.06 159 GLY A CA 1
ATOM 1302 C C . GLY A 1 159 ? 0.355 14.719 -21.696 1.00 80.06 159 GLY A C 1
ATOM 1303 O O . GLY A 1 159 ? -0.400 14.952 -20.746 1.00 80.06 159 GLY A O 1
ATOM 1304 N N . ARG A 1 160 ? 1.459 13.989 -21.587 1.00 79.94 160 ARG A N 1
ATOM 1305 C CA . ARG A 1 160 ? 1.959 13.419 -20.341 1.00 79.94 160 ARG A CA 1
ATOM 1306 C C . ARG A 1 160 ? 3.169 14.189 -19.836 1.00 79.94 160 ARG A C 1
ATOM 1308 O O . ARG A 1 160 ? 3.915 14.814 -20.589 1.00 79.94 160 ARG A O 1
ATOM 1315 N N . LEU A 1 161 ? 3.329 14.189 -18.523 1.00 79.69 161 LEU A N 1
ATOM 1316 C CA . LEU A 1 161 ? 4.444 14.838 -17.857 1.00 79.69 161 LEU A CA 1
ATOM 1317 C C . LEU A 1 161 ? 5.704 13.979 -17.958 1.00 79.69 161 LEU A C 1
ATOM 1319 O O . LEU A 1 161 ? 5.663 12.764 -17.808 1.00 79.69 161 LEU A O 1
ATOM 1323 N N . SER A 1 162 ? 6.839 14.617 -18.195 1.00 78.25 162 SER A N 1
ATOM 1324 C CA . SER A 1 162 ? 8.165 14.002 -18.191 1.00 78.25 162 SER A CA 1
ATOM 1325 C C . SER A 1 162 ? 9.081 14.800 -17.273 1.00 78.25 162 SER A C 1
ATOM 1327 O O . SER A 1 162 ? 8.972 16.024 -17.193 1.00 78.25 162 SER A O 1
ATOM 1329 N N . MET A 1 163 ? 9.958 14.129 -16.530 1.00 74.75 163 MET A N 1
ATOM 1330 C CA . MET A 1 163 ? 10.896 14.828 -15.650 1.00 74.75 163 MET A CA 1
ATOM 1331 C C . MET A 1 163 ? 11.888 15.667 -16.456 1.00 74.75 163 MET A C 1
ATOM 1333 O O . MET A 1 163 ? 12.513 15.182 -17.393 1.00 74.75 163 MET A O 1
ATOM 1337 N N . THR A 1 164 ? 12.098 16.911 -16.027 1.00 69.81 164 THR A N 1
ATOM 1338 C CA . THR A 1 164 ? 13.088 17.814 -16.643 1.00 69.81 164 THR A CA 1
ATOM 1339 C C . THR A 1 164 ? 14.508 17.634 -16.098 1.00 69.81 164 THR A C 1
ATOM 1341 O O . THR A 1 164 ? 15.424 18.325 -16.536 1.00 69.81 164 THR A O 1
ATOM 1344 N N . GLY A 1 165 ? 14.699 16.736 -15.124 1.00 57.12 165 GLY A N 1
ATOM 1345 C CA . GLY A 1 165 ? 15.988 16.475 -14.473 1.00 57.12 165 GLY A CA 1
ATOM 1346 C C . GLY A 1 165 ? 16.371 17.460 -13.361 1.00 57.12 165 GLY A C 1
ATOM 1347 O O . GLY A 1 165 ? 17.413 17.277 -12.741 1.00 57.12 165 GLY A O 1
ATOM 1348 N N . LYS A 1 166 ? 15.548 18.480 -13.067 1.00 55.28 166 LYS A N 1
ATOM 1349 C CA . LYS A 1 166 ? 15.776 19.397 -11.940 1.00 55.28 166 LYS A CA 1
ATOM 1350 C C . LYS A 1 166 ? 15.155 18.867 -10.649 1.00 55.28 166 LYS A C 1
ATOM 1352 O O . LYS A 1 166 ? 13.941 18.669 -10.578 1.00 55.28 166 LYS A O 1
ATOM 1357 N N . HIS A 1 167 ? 16.011 18.666 -9.650 1.00 55.94 167 HIS A N 1
ATOM 1358 C CA . HIS A 1 167 ? 15.657 18.314 -8.281 1.00 55.94 167 HIS A CA 1
ATOM 1359 C C . HIS A 1 167 ? 16.301 19.330 -7.338 1.00 55.94 167 HIS A C 1
ATOM 1361 O O . HIS A 1 167 ? 17.522 19.474 -7.351 1.00 55.94 167 HIS A O 1
ATOM 1367 N N . GLU A 1 168 ? 15.502 20.026 -6.537 1.00 53.75 168 GLU A N 1
ATOM 1368 C CA . GLU A 1 168 ? 16.012 20.946 -5.516 1.00 53.75 168 GLU A CA 1
ATOM 1369 C C . GLU A 1 168 ? 15.512 20.496 -4.145 1.00 53.75 168 GLU A C 1
ATOM 1371 O O . GLU A 1 168 ? 14.327 20.225 -3.963 1.00 53.75 168 GLU A O 1
ATOM 1376 N N . ASN A 1 169 ? 16.424 20.387 -3.182 1.00 52.31 169 ASN A N 1
ATOM 1377 C CA . ASN A 1 169 ? 16.072 20.161 -1.787 1.00 52.31 169 ASN A CA 1
ATOM 1378 C C . ASN A 1 169 ? 16.073 21.513 -1.082 1.00 52.31 169 ASN A C 1
ATOM 1380 O O . ASN A 1 169 ? 17.086 22.210 -1.091 1.00 52.31 169 ASN A O 1
ATOM 1384 N N . ILE A 1 170 ? 14.949 21.875 -0.478 1.00 50.81 170 ILE A N 1
ATOM 1385 C CA . ILE A 1 170 ? 14.832 23.065 0.357 1.00 50.81 170 ILE A CA 1
ATOM 1386 C C . ILE A 1 170 ? 14.799 22.589 1.805 1.00 50.81 170 ILE A C 1
ATOM 1388 O O . ILE A 1 170 ? 13.841 21.944 2.233 1.00 50.81 170 ILE A O 1
ATOM 1392 N N . GLU A 1 171 ? 15.854 22.889 2.556 1.00 46.47 171 GLU A N 1
ATOM 1393 C CA . GLU A 1 171 ? 15.863 22.694 4.003 1.00 46.47 171 GLU A CA 1
ATOM 1394 C C . GLU A 1 171 ? 15.118 23.848 4.683 1.00 46.47 171 GLU A C 1
ATOM 1396 O O . GLU A 1 171 ? 15.353 25.021 4.394 1.00 46.47 171 GLU A O 1
ATOM 1401 N N . SER A 1 172 ? 14.196 23.509 5.582 1.00 48.06 172 SER A N 1
ATOM 1402 C CA . SER A 1 172 ? 13.511 24.458 6.459 1.00 48.06 172 SER A CA 1
ATOM 1403 C C . SER A 1 172 ? 13.613 23.987 7.908 1.00 48.06 172 SER A C 1
ATOM 1405 O O . SER A 1 172 ? 13.798 22.796 8.160 1.00 48.06 172 SER A O 1
ATOM 1407 N N . GLU A 1 173 ? 13.407 24.891 8.869 1.00 38.59 173 GLU A N 1
ATOM 1408 C CA . GLU A 1 173 ? 13.349 24.557 10.306 1.00 38.59 173 GLU A CA 1
ATOM 1409 C C . GLU A 1 173 ? 12.289 23.482 10.634 1.00 38.59 173 GLU A C 1
ATOM 1411 O O . GLU A 1 173 ? 12.368 22.815 11.661 1.00 38.59 173 GLU A O 1
ATOM 1416 N N . SER A 1 174 ? 11.313 23.282 9.740 1.00 39.06 174 SER A N 1
ATOM 1417 C CA . SER A 1 174 ? 10.225 22.302 9.846 1.00 39.06 174 SER A CA 1
ATOM 1418 C C . SER A 1 174 ? 10.443 20.989 9.072 1.00 39.06 174 SER A C 1
ATOM 1420 O O . SER A 1 174 ? 9.529 20.164 9.023 1.00 39.06 174 SER A O 1
ATOM 1422 N N . GLY A 1 175 ? 11.615 20.790 8.457 1.00 44.69 175 GLY A N 1
ATOM 1423 C CA . GLY A 1 175 ? 11.963 19.600 7.669 1.00 44.69 175 GLY A CA 1
ATOM 1424 C C . GLY A 1 175 ? 12.426 19.917 6.242 1.00 44.69 175 GLY A C 1
ATOM 1425 O O . GLY A 1 175 ? 12.429 21.075 5.813 1.00 44.69 175 GLY A O 1
ATOM 1426 N N . SER A 1 176 ? 12.819 18.881 5.497 1.00 47.78 176 SER A N 1
ATOM 1427 C CA . SER A 1 176 ? 13.242 18.989 4.098 1.00 47.78 176 SER A CA 1
ATOM 1428 C C . SER A 1 176 ? 12.051 18.864 3.139 1.00 47.78 176 SER A C 1
ATOM 1430 O O . SER A 1 176 ? 11.188 17.992 3.273 1.00 47.78 176 SER A O 1
ATOM 1432 N N . ALA A 1 177 ? 11.985 19.759 2.156 1.00 50.69 177 ALA A N 1
ATOM 1433 C CA . ALA A 1 177 ? 11.063 19.672 1.031 1.00 50.69 177 ALA A CA 1
ATOM 1434 C C . ALA A 1 177 ? 11.851 19.330 -0.234 1.00 50.69 177 ALA A C 1
ATOM 1436 O O . ALA A 1 177 ? 12.888 19.934 -0.501 1.00 50.69 177 ALA A O 1
ATOM 1437 N N . SER A 1 178 ? 11.352 18.375 -1.017 1.00 54.16 178 SER A N 1
ATOM 1438 C CA . SER A 1 178 ? 11.921 18.053 -2.327 1.00 54.16 178 SER A CA 1
ATOM 1439 C C . SER A 1 178 ? 11.059 18.656 -3.431 1.00 54.16 178 SER A C 1
ATOM 1441 O O . SER A 1 178 ? 9.827 18.557 -3.426 1.00 54.16 178 SER A O 1
ATOM 1443 N N . PHE A 1 179 ? 11.727 19.313 -4.371 1.00 60.16 179 PHE A N 1
ATOM 1444 C CA . PHE A 1 179 ? 11.138 19.990 -5.512 1.00 60.16 179 PHE A CA 1
ATOM 1445 C C . PHE A 1 179 ? 11.478 19.225 -6.786 1.00 60.16 179 PHE A C 1
ATOM 1447 O O . PHE A 1 179 ? 12.642 18.896 -7.028 1.00 60.16 179 PHE A O 1
ATOM 1454 N N . ARG A 1 180 ? 10.465 18.945 -7.611 1.00 70.12 180 ARG A N 1
ATOM 1455 C CA . ARG A 1 180 ? 10.636 18.306 -8.924 1.00 70.12 180 ARG A CA 1
ATOM 1456 C C . ARG A 1 180 ? 9.906 19.097 -9.998 1.00 70.12 180 ARG A C 1
ATOM 1458 O O . ARG A 1 180 ? 8.717 19.384 -9.853 1.00 70.12 180 ARG A O 1
ATOM 1465 N N . ASP A 1 181 ? 10.615 19.390 -11.085 1.00 75.81 181 ASP A N 1
ATOM 1466 C CA . ASP A 1 181 ? 10.044 20.011 -12.281 1.00 75.81 181 ASP A CA 1
ATOM 1467 C C . ASP A 1 181 ? 9.750 18.974 -13.367 1.00 75.81 181 ASP A C 1
ATOM 1469 O O . ASP A 1 181 ? 10.626 18.216 -13.808 1.00 75.81 181 ASP A O 1
ATOM 1473 N N . PHE A 1 182 ? 8.531 19.039 -13.889 1.00 79.19 182 PHE A N 1
ATOM 1474 C CA . PHE A 1 182 ? 8.052 18.247 -15.011 1.00 79.19 182 PHE A CA 1
ATOM 1475 C C . PHE A 1 182 ? 7.751 19.133 -16.216 1.00 79.19 182 PHE A C 1
ATOM 1477 O O . PHE A 1 182 ? 7.414 20.307 -16.071 1.00 79.19 182 PHE A O 1
ATOM 1484 N N . ILE A 1 183 ? 7.843 18.565 -17.417 1.00 83.81 183 ILE A N 1
ATOM 1485 C CA . ILE A 1 183 ? 7.449 19.193 -18.676 1.00 83.81 183 ILE A CA 1
ATOM 1486 C C . ILE A 1 183 ? 6.464 18.296 -19.420 1.00 83.81 183 ILE A C 1
ATOM 1488 O O . ILE A 1 183 ? 6.648 17.083 -19.512 1.00 83.81 183 ILE A O 1
ATOM 1492 N N . CYS A 1 184 ? 5.398 18.897 -19.938 1.00 84.44 184 CYS A N 1
ATOM 1493 C CA . CYS A 1 184 ? 4.446 18.204 -20.797 1.00 84.44 184 CYS A CA 1
ATOM 1494 C C . CYS A 1 184 ? 5.052 17.920 -22.177 1.00 84.44 184 CYS A C 1
ATOM 1496 O O . CYS A 1 184 ? 5.514 18.851 -22.839 1.00 84.44 184 CYS A O 1
ATOM 1498 N N . ASP A 1 185 ? 4.969 16.674 -22.635 1.00 82.38 185 ASP A N 1
ATOM 1499 C CA . ASP A 1 185 ? 5.425 16.240 -23.964 1.00 82.38 185 ASP A CA 1
ATOM 1500 C C . ASP A 1 185 ? 4.624 16.845 -25.135 1.00 82.38 185 ASP A C 1
ATOM 1502 O O . ASP A 1 185 ? 5.145 16.984 -26.238 1.00 82.38 185 ASP A O 1
ATOM 1506 N N . SER A 1 186 ? 3.375 17.249 -24.897 1.00 88.94 186 SER A N 1
ATOM 1507 C CA . SER A 1 186 ? 2.487 17.799 -25.925 1.00 88.94 186 SER A CA 1
ATOM 1508 C C . SER A 1 186 ? 2.506 19.327 -25.972 1.00 88.94 186 SER A C 1
ATOM 1510 O O . SER A 1 186 ? 2.580 19.911 -27.050 1.00 88.94 186 SER A O 1
ATOM 1512 N N . CYS A 1 187 ? 2.430 19.998 -24.816 1.00 85.69 187 CYS A N 1
ATOM 1513 C CA . CYS A 1 187 ? 2.284 21.460 -24.760 1.00 85.69 187 CYS A CA 1
ATOM 1514 C C . CYS A 1 187 ? 3.510 22.203 -24.217 1.00 85.69 187 CYS A C 1
ATOM 1516 O O . CYS A 1 187 ? 3.475 23.429 -24.124 1.00 85.69 187 CYS A O 1
ATOM 1518 N N . GLY A 1 188 ? 4.563 21.491 -23.802 1.00 84.56 188 GLY A N 1
ATOM 1519 C CA . GLY A 1 188 ? 5.818 22.078 -23.320 1.00 84.56 188 GLY A CA 1
ATOM 1520 C C . GLY A 1 188 ? 5.718 22.876 -22.013 1.00 84.56 188 GLY A C 1
ATOM 1521 O O . GLY A 1 188 ? 6.720 23.421 -21.551 1.00 84.56 188 GLY A O 1
ATOM 1522 N N . LYS A 1 189 ? 4.533 22.974 -21.394 1.00 81.06 189 LYS A N 1
ATOM 1523 C CA . LYS A 1 189 ? 4.354 23.702 -20.131 1.00 81.06 189 LYS A CA 1
ATOM 1524 C C . LYS A 1 189 ? 5.006 22.949 -18.979 1.00 81.06 189 LYS A C 1
ATOM 1526 O O . LYS A 1 189 ? 4.869 21.727 -18.873 1.00 81.06 189 LYS A O 1
ATOM 1531 N N . LYS A 1 190 ? 5.679 23.711 -18.117 1.00 79.38 190 LYS A N 1
ATOM 1532 C CA . LYS A 1 190 ? 6.290 23.202 -16.894 1.00 79.38 190 LYS A CA 1
ATOM 1533 C C . LYS A 1 190 ? 5.270 23.086 -15.781 1.00 79.38 190 LYS A C 1
ATOM 1535 O O . LYS A 1 190 ? 4.385 23.929 -15.657 1.00 79.38 190 LYS A O 1
ATOM 1540 N N . VAL A 1 191 ? 5.436 22.051 -14.977 1.00 69.44 191 VAL A N 1
ATOM 1541 C CA . VAL A 1 191 ? 4.608 21.779 -13.817 1.00 69.44 191 VAL A CA 1
ATOM 1542 C C . VAL A 1 191 ? 5.527 21.390 -12.672 1.00 69.44 191 VAL A C 1
ATOM 1544 O O . VAL A 1 191 ? 6.324 20.465 -12.812 1.00 69.44 191 VAL A O 1
ATOM 1547 N N . SER A 1 192 ? 5.424 22.107 -11.561 1.00 64.56 192 SER A N 1
ATOM 1548 C CA . SER A 1 192 ? 6.252 21.863 -10.386 1.00 64.56 192 SER A CA 1
ATOM 1549 C C . SER A 1 192 ? 5.481 21.072 -9.342 1.00 64.56 192 SER A C 1
ATOM 1551 O O . SER A 1 192 ? 4.260 21.182 -9.210 1.00 64.56 192 SER A O 1
ATOM 1553 N N . SER A 1 193 ? 6.217 20.256 -8.607 1.00 60.12 193 SER A N 1
ATOM 1554 C CA . SER A 1 193 ? 5.678 19.257 -7.704 1.00 60.12 193 SER A CA 1
ATOM 1555 C C . SER A 1 193 ? 6.398 19.374 -6.362 1.00 60.12 193 SER A C 1
ATOM 1557 O O . SER A 1 193 ? 7.633 19.364 -6.331 1.00 60.12 193 SER A O 1
ATOM 1559 N N . PHE A 1 194 ? 5.631 19.465 -5.276 1.00 52.41 194 PHE A N 1
ATOM 1560 C CA . PHE A 1 194 ? 6.143 19.610 -3.916 1.00 52.41 194 PHE A CA 1
ATOM 1561 C C . PHE A 1 194 ? 5.944 18.309 -3.138 1.00 52.41 194 PHE A C 1
ATOM 1563 O O . PHE A 1 194 ? 4.810 17.900 -2.901 1.00 52.41 194 PHE A O 1
ATOM 1570 N N . GLY A 1 195 ? 7.038 17.676 -2.716 1.00 48.16 195 GLY A N 1
ATOM 1571 C CA . GLY A 1 195 ? 7.010 16.570 -1.761 1.00 48.16 195 GLY A CA 1
ATOM 1572 C C . GLY A 1 195 ? 7.501 17.032 -0.390 1.00 48.16 195 GLY A C 1
ATOM 1573 O O . GLY A 1 195 ? 8.575 17.629 -0.293 1.00 48.16 195 GLY A O 1
ATOM 1574 N N . ARG A 1 196 ? 6.753 16.740 0.683 1.00 42.09 196 ARG A N 1
ATOM 1575 C CA . ARG A 1 196 ? 7.328 16.755 2.040 1.00 42.09 196 ARG A CA 1
ATOM 1576 C C . ARG A 1 196 ? 8.228 15.530 2.178 1.00 42.09 196 ARG A C 1
ATOM 1578 O O . ARG A 1 196 ? 7.801 14.435 1.817 1.00 42.09 196 ARG A O 1
ATOM 1585 N N . GLY A 1 197 ? 9.458 15.722 2.649 1.00 39.75 197 GLY A N 1
ATOM 1586 C CA . GLY A 1 197 ? 10.413 14.636 2.846 1.00 39.75 197 GLY A CA 1
ATOM 1587 C C . GLY A 1 197 ? 9.850 13.547 3.761 1.00 39.75 197 GLY A C 1
ATOM 1588 O O . GLY A 1 197 ? 9.238 13.840 4.788 1.00 39.75 197 GLY A O 1
ATOM 1589 N N . MET A 1 198 ? 10.044 12.289 3.367 1.00 34.34 198 MET A N 1
ATOM 1590 C CA . MET A 1 198 ? 9.960 11.155 4.284 1.00 34.34 198 MET A CA 1
ATOM 1591 C C . MET A 1 198 ? 11.236 11.170 5.131 1.00 34.34 198 MET A C 1
ATOM 1593 O O . MET A 1 198 ? 12.329 11.266 4.572 1.00 34.34 198 MET A O 1
ATOM 1597 N N . ASN A 1 199 ? 11.113 11.104 6.456 1.00 32.94 199 ASN A N 1
ATOM 1598 C CA . ASN A 1 199 ? 12.278 10.864 7.305 1.00 32.94 199 ASN A CA 1
ATOM 1599 C C . ASN A 1 199 ? 12.678 9.395 7.127 1.00 32.94 199 ASN A C 1
ATOM 1601 O O . ASN A 1 199 ? 11.869 8.509 7.408 1.00 32.94 199 ASN A O 1
ATOM 1605 N N . GLY A 1 200 ? 13.877 9.175 6.586 1.00 28.39 200 GLY A N 1
ATOM 1606 C CA . GLY A 1 200 ? 14.550 7.875 6.577 1.00 28.39 200 GLY A CA 1
ATOM 1607 C C . GLY A 1 200 ? 15.233 7.576 7.901 1.00 28.39 200 GLY A C 1
ATOM 1608 O O . GLY A 1 200 ? 15.476 8.536 8.671 1.00 28.39 200 GLY A O 1
#

Secondary structure (DSSP, 8-state):
---SEEEEESS-HHHHHHHHH-GGGHHHHSTTTEEEEEEEEEETTEEEEEEEE---BTTBS-EEEEEEEEEEETTEEEEEEEEETTTT-EEEEEEEEETTEEEEEE--HHHHHHHHHS-TTSHHHHHHHHHHHHHHHHH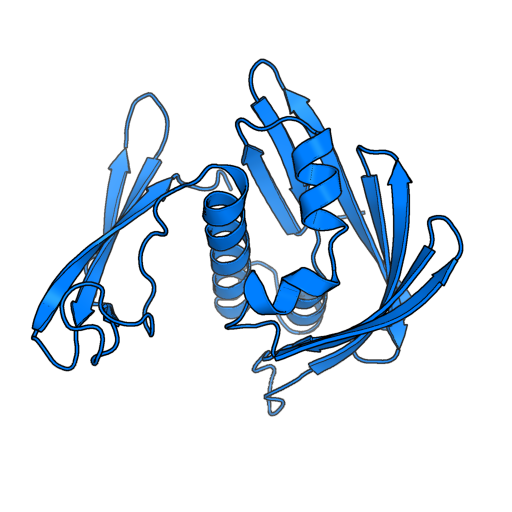HH-------TTPBPTTTSSSBEEEEEEEEEEEETTEEEEEEEEEETTT--EEEEEEEPPP-

Organism: NCBI:txid1078905

Radius of gyration: 17.55 Å; chains: 1; bounding box: 34×42×46 Å

Sequence (200 aa):
MTHHYDTSRRVEIQQLSQYYSEFEKYGERYPLYCARLDILKVEGKTIVTEEIWNLSIGELAHVKVKVQYQVISTNEIQYEIIEGYGLGKKNRTWFEKSGDSTSCHISMVPLEIIELFYDRTDGLFQKVQNYLASRDSHFLEGATLPYESGDVCPHCKIGRLSMTGKHENIESESGSASFRDFICDSCGKKVSSFGRGMNG

pLDDT: mean 81.77, std 16.06, range [28.39, 98.44]

Foldseek 3Di:
DAFLAKDKALFDLLLVLVVVPPQQCCCVLQVQFWVDKDFPDDDPQKTKIWTKTQAPFPPDRIWIWIKIWGCPDSFKIKMATCDTQRHGDIDMWGWDDDPSIIMIRHHDPVLSNCCVRDNCPDPSSVVSVVSNVLSCCCVRVVAPRQFDFQDQDPPPSPFTWDWPPDWDWDDDPVAIKIKTWIATPPPRDIDIGIDGDRDD